Protein 3UYQ (pdb70)

Sequence (259 aa):
AKEWGYASHNGPDHWHELFPNAKGENQSPIELHTKDIRHDPSLQPWSVSYDGGSAKTILNNGHTCRVVFDDTYDRSMLRGGPLPGPYRLRQFHLHWGSSDDHGSEHTVDGVKYAAELHLVHWNPKYNTFKEALKQRDGIAVIGIFLKIGHENGEFQIFLDALDKIKTKGKEAPFTKFDPSSLFPASRDYWTYQGSFTTPPCEECIVWLLLKEPMTVSSDQMAKLRSLLSSAENEPPVPLVSNWRPPQPINNRVVRASFK

InterPro domains:
  IPR001148 Alpha carbonic anhydrase domain [PF00194] (11-259)
  IPR001148 Alpha carbonic anhydrase domain [PS51144] (3-259)
  IPR001148 Alpha carbonic anhydrase domain [SM01057] (5-259)
  IPR018338 Carbonic anhydrase, alpha-class, conserved site [PS00162] (105-121)
  IPR023561 Carbonic anhydrase, alpha-class [PTHR18952] (3-254)
  IPR036398 Alpha carbonic anhydrase domain superfamily [G3DSA:3.10.200.10] (1-260)
  IPR036398 Alpha carbonic anhydrase domain superfamily [SSF51069] (3-259)

Structure (mmCIF, N/CA/C/O backbone):
data_3UYQ
#
_entry.id   3UYQ
#
_cell.length_a   41.77
_cell.length_b   50.78
_cell.length_c   117.90
_cell.angle_alpha   90
_cell.angle_beta   90
_cell.angle_gamma   90
#
_symmetry.space_group_name_H-M   'P 21 21 21'
#
loop_
_entity.id
_entity.type
_entity.pdbx_description
1 polymer 'Carbonic anhydrase 3'
2 non-polymer 'ZINC ION'
3 water water
#
loop_
_atom_site.group_PDB
_atom_site.id
_atom_site.type_symbol
_atom_site.label_atom_id
_atom_site.label_alt_id
_atom_site.label_comp_id
_atom_site.label_asym_id
_atom_site.label_entity_id
_atom_site.label_seq_id
_atom_site.pdbx_PDB_ins_code
_atom_site.Cartn_x
_atom_site.Cartn_y
_atom_site.Cartn_z
_atom_site.occupancy
_atom_site.B_iso_or_equiv
_atom_site.auth_seq_id
_atom_site.auth_comp_id
_atom_site.auth_asym_id
_atom_site.auth_atom_id
_atom_site.pdbx_PDB_model_num
ATOM 1 N N . ALA A 1 2 ? 37.741 14.459 54.230 1.00 34.95 2 ALA A N 1
ATOM 2 C CA . ALA A 1 2 ? 37.557 13.118 53.722 1.00 35.46 2 ALA A CA 1
ATOM 3 C C . ALA A 1 2 ? 38.776 12.277 54.020 1.00 35.42 2 ALA A C 1
ATOM 4 O O . ALA A 1 2 ? 39.368 12.411 55.056 1.00 35.46 2 ALA A O 1
ATOM 6 N N . LYS A 1 3 ? 39.218 11.433 53.116 1.00 35.44 3 LYS A N 1
ATOM 7 C CA . LYS A 1 3 ? 40.629 11.053 53.249 1.00 35.19 3 LYS A CA 1
ATOM 8 C C . LYS A 1 3 ? 41.466 12.307 53.289 1.00 33.69 3 LYS A C 1
ATOM 9 O O . LYS A 1 3 ? 42.249 12.471 52.385 1.00 35.68 3 LYS A O 1
ATOM 15 N N . GLU A 1 4 ? 41.330 13.256 54.211 1.00 31.88 4 GLU A N 1
ATOM 16 C CA . GLU A 1 4 ? 42.310 14.338 54.079 1.00 28.69 4 GLU A CA 1
ATOM 17 C C . GLU A 1 4 ? 43.703 14.144 54.744 1.00 25.65 4 GLU A C 1
ATOM 18 O O . GLU A 1 4 ? 43.795 13.965 55.908 1.00 23.61 4 GLU A O 1
ATOM 24 N N . TRP A 1 5 ? 44.753 14.151 53.918 1.00 22.68 5 TRP A N 1
ATOM 25 C CA . TRP A 1 5 ? 46.112 13.853 54.332 1.00 19.32 5 TRP A CA 1
ATOM 26 C C . TRP A 1 5 ? 47.153 14.413 53.377 1.00 19.58 5 TRP A C 1
ATOM 27 O O . TRP A 1 5 ? 46.836 14.817 52.303 1.00 18.39 5 TRP A O 1
ATOM 38 N N . GLY A 1 6 ? 48.401 14.424 53.808 1.00 18.09 6 GLY A N 1
ATOM 39 C CA . GLY A 1 6 ? 49.464 14.905 52.949 1.00 19.43 6 GLY A CA 1
ATOM 40 C C . GLY A 1 6 ? 50.827 14.615 53.535 1.00 19.44 6 GLY A C 1
ATOM 41 O O . GLY A 1 6 ? 50.971 13.755 54.409 1.00 18.28 6 GLY A O 1
ATOM 42 N N . TYR A 1 7 ? 51.837 15.338 53.062 1.00 19.68 7 TYR A N 1
ATOM 43 C CA . TYR A 1 7 ? 53.201 15.148 53.540 1.00 21.51 7 TYR A CA 1
ATOM 44 C C . TYR A 1 7 ? 53.767 16.426 54.149 1.00 23.16 7 TYR A C 1
ATOM 45 O O . TYR A 1 7 ? 54.950 16.495 54.483 1.00 23.65 7 TYR A O 1
ATOM 54 N N . ALA A 1 8 ? 52.915 17.436 54.293 1.00 27.19 8 ALA A N 1
ATOM 55 C CA . ALA A 1 8 ? 53.273 18.640 55.034 1.00 30.43 8 ALA A CA 1
ATOM 56 C C . ALA A 1 8 ? 53.280 18.382 56.537 1.00 32.87 8 ALA A C 1
ATOM 57 O O . ALA A 1 8 ? 52.748 17.375 57.006 1.00 33.61 8 ALA A O 1
ATOM 59 N N . SER A 1 9 ? 53.886 19.296 57.287 1.00 35.33 9 SER A N 1
ATOM 60 C CA . SER A 1 9 ? 54.098 19.097 58.716 1.00 36.71 9 SER A CA 1
ATOM 61 C C . SER A 1 9 ? 52.773 19.041 59.468 1.00 36.85 9 SER A C 1
ATOM 62 O O . SER A 1 9 ? 52.703 18.525 60.584 1.00 38.08 9 SER A O 1
ATOM 65 N N . HIS A 1 10 ? 51.768 19.609 58.836 1.00 36.18 10 HIS A N 1
ATOM 66 C CA . HIS A 1 10 ? 50.450 19.691 59.423 1.00 35.05 10 HIS A CA 1
ATOM 67 C C . HIS A 1 10 ? 49.585 18.526 59.164 1.00 33.05 10 HIS A C 1
ATOM 68 O O . HIS A 1 10 ? 48.945 18.018 60.037 1.00 31.97 10 HIS A O 1
ATOM 75 N N . ASN A 1 11 ? 49.581 18.088 57.927 1.00 30.77 11 ASN A N 1
ATOM 76 C CA . ASN A 1 11 ? 48.735 16.962 57.555 1.00 28.37 11 ASN A CA 1
ATOM 77 C C . ASN A 1 11 ? 49.540 15.694 57.331 1.00 26.39 11 ASN A C 1
ATOM 78 O O . ASN A 1 11 ? 49.058 14.736 56.777 1.00 24.62 11 ASN A O 1
ATOM 83 N N . GLY A 1 12 ? 50.782 15.721 57.769 1.00 24.42 12 GLY A N 1
ATOM 84 C CA . GLY A 1 12 ? 51.718 14.694 57.372 1.00 22.94 12 GLY A CA 1
ATOM 85 C C . GLY A 1 12 ? 51.759 13.419 58.188 1.00 21.68 12 GLY A C 1
ATOM 86 O O . GLY A 1 12 ? 50.933 13.180 59.013 1.00 20.95 12 GLY A O 1
ATOM 87 N N . PRO A 1 13 ? 52.738 12.586 57.853 1.00 21.02 13 PRO A N 1
ATOM 88 C CA . PRO A 1 13 ? 52.767 11.182 58.264 1.00 20.21 13 PRO A CA 1
ATOM 89 C C . PRO A 1 13 ? 52.618 10.906 59.754 1.00 20.44 13 PRO A C 1
ATOM 90 O O . PRO A 1 13 ? 52.094 9.934 60.122 1.00 19.64 13 PRO A O 1
ATOM 94 N N . ASP A 1 14 ? 53.099 11.827 60.568 1.00 20.66 14 ASP A N 1
ATOM 95 C CA . ASP A 1 14 ? 53.043 11.713 61.990 1.00 20.95 14 ASP A CA 1
ATOM 96 C C . ASP A 1 14 ? 51.632 11.841 62.506 1.00 19.68 14 ASP A C 1
ATOM 97 O O . ASP A 1 14 ? 51.324 11.344 63.576 1.00 21.10 14 ASP A O 1
ATOM 102 N N . HIS A 1 15 ? 50.761 12.415 61.685 1.00 17.24 15 HIS A N 1
ATOM 103 C CA . HIS A 1 15 ? 49.402 12.671 62.065 1.00 15.64 15 HIS A CA 1
ATOM 104 C C . HIS A 1 15 ? 48.354 11.718 61.383 1.00 13.59 15 HIS A C 1
ATOM 105 O O . HIS A 1 15 ? 47.219 11.727 61.700 1.00 12.24 15 HIS A O 1
ATOM 112 N N . TRP A 1 16 ? 48.810 10.905 60.446 1.00 14.00 16 TRP A N 1
ATOM 113 C CA . TRP A 1 16 ? 47.900 10.086 59.678 1.00 13.00 16 TRP A CA 1
ATOM 114 C C . TRP A 1 16 ? 47.084 9.133 60.574 1.00 13.46 16 TRP A C 1
ATOM 115 O O . TRP A 1 16 ? 45.959 8.925 60.308 1.00 14.02 16 TRP A O 1
ATOM 126 N N . HIS A 1 17 ? 47.672 8.618 61.636 1.00 12.98 17 HIS A N 1
ATOM 127 C CA . HIS A 1 17 ? 46.991 7.681 62.525 1.00 14.17 17 HIS A CA 1
ATOM 128 C C . HIS A 1 17 ? 45.729 8.247 63.2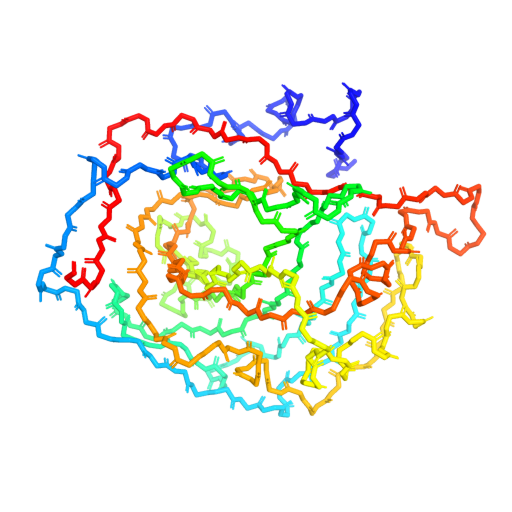14 1.00 13.01 17 HIS A C 1
ATOM 129 O O . HIS A 1 17 ? 44.900 7.502 63.672 1.00 14.70 17 HIS A O 1
ATOM 136 N N . GLU A 1 18 ? 45.644 9.550 63.275 1.00 14.99 18 GLU A N 1
ATOM 137 C CA . GLU A 1 18 ? 44.512 10.205 63.905 1.00 14.61 18 GLU A CA 1
ATOM 138 C C . GLU A 1 18 ? 43.234 9.789 63.166 1.00 16.59 18 GLU A C 1
ATOM 139 O O . GLU A 1 18 ? 42.290 9.344 63.764 1.00 16.92 18 GLU A O 1
ATOM 145 N N . LEU A 1 19 ? 43.238 9.967 61.848 1.00 16.26 19 LEU A N 1
ATOM 146 C CA . LEU A 1 19 ? 42.063 9.619 61.073 1.00 15.49 19 LEU A CA 1
ATOM 147 C C . LEU A 1 19 ? 42.128 8.239 60.446 1.00 15.38 19 LEU A C 1
ATOM 148 O O . LEU A 1 19 ? 41.149 7.708 60.034 1.00 14.32 19 LEU A O 1
ATOM 153 N N . PHE A 1 20 ? 43.335 7.723 60.342 1.00 14.11 20 PHE A N 1
ATOM 154 C CA . PHE A 1 20 ? 43.563 6.453 59.701 1.00 15.57 20 PHE A CA 1
ATOM 155 C C . PHE A 1 20 ? 44.347 5.543 60.644 1.00 15.22 20 PHE A C 1
ATOM 156 O O . PHE A 1 20 ? 45.502 5.433 60.553 1.00 15.50 20 PHE A O 1
ATOM 164 N N . PRO A 1 21 ? 43.648 4.920 61.565 1.00 15.85 21 PRO A N 1
ATOM 165 C CA . PRO A 1 21 ? 44.294 4.259 62.704 1.00 15.95 21 PRO A CA 1
ATOM 166 C C . PRO A 1 21 ? 45.256 3.129 62.317 1.00 15.46 21 PRO A C 1
ATOM 167 O O . PRO A 1 21 ? 46.080 2.786 63.111 1.00 15.42 21 PRO A O 1
ATOM 171 N N . ASN A 1 22 ? 45.096 2.572 61.132 1.00 15.18 22 ASN A N 1
ATOM 172 C CA . ASN A 1 22 ? 46.024 1.549 60.651 1.00 16.03 22 ASN A CA 1
ATOM 173 C C . ASN A 1 22 ? 47.461 2.050 60.582 1.00 15.45 22 ASN A C 1
ATOM 174 O O . ASN A 1 22 ? 48.408 1.268 60.713 1.00 15.45 22 ASN A O 1
ATOM 179 N N . ALA A 1 23 ? 47.620 3.353 60.378 1.00 13.51 23 ALA A N 1
ATOM 180 C CA . ALA A 1 23 ? 48.940 3.944 60.188 1.00 13.38 23 ALA A CA 1
ATOM 181 C C . ALA A 1 23 ? 49.875 3.591 61.340 1.00 13.61 23 ALA A C 1
ATOM 182 O O . ALA A 1 23 ? 51.095 3.576 61.179 1.00 13.32 23 ALA A O 1
ATOM 184 N N . LYS A 1 24 ? 49.294 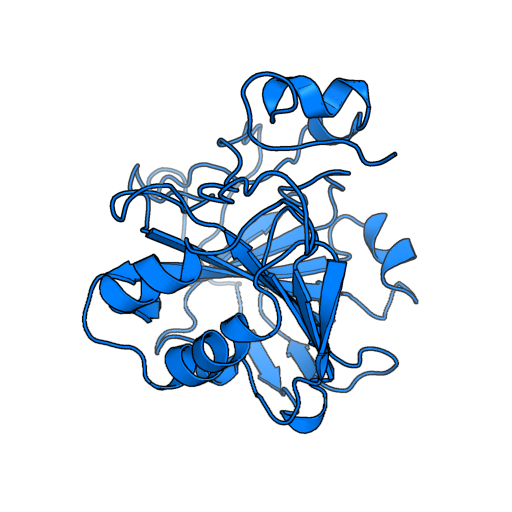3.307 62.501 1.00 15.13 24 LYS A N 1
ATOM 185 C CA . LYS A 1 24 ? 50.075 3.060 63.707 1.00 14.77 24 LYS A CA 1
ATOM 186 C C . LYS A 1 24 ? 50.243 1.565 63.959 1.00 13.91 24 LYS A C 1
ATOM 187 O O . LYS A 1 24 ? 50.623 1.149 65.054 1.00 13.94 24 LYS A O 1
ATOM 193 N N . GLY A 1 25 ? 49.958 0.762 62.939 1.00 13.67 25 GLY A N 1
ATOM 194 C CA . GLY A 1 25 ? 49.987 -0.682 63.074 1.00 12.91 25 GLY A CA 1
ATOM 195 C C . GLY A 1 25 ? 51.391 -1.218 63.274 1.00 11.96 25 GLY A C 1
ATOM 196 O O . GLY A 1 25 ? 52.367 -0.470 63.212 1.00 12.39 25 GLY A O 1
ATOM 197 N N . GLU A 1 26 ? 51.493 -2.521 63.516 1.00 12.13 26 GLU A N 1
ATOM 198 C CA . GLU A 1 26 ? 52.788 -3.163 63.735 1.00 10.73 26 GLU A CA 1
ATOM 199 C C . GLU A 1 26 ? 53.474 -3.707 62.482 1.00 10.40 26 GLU A C 1
ATOM 200 O O . GLU A 1 26 ? 54.616 -4.170 62.546 1.00 11.28 26 GLU A O 1
ATOM 206 N N . ASN A 1 27 ? 52.791 -3.647 61.344 1.00 10.26 27 ASN A N 1
ATOM 207 C CA . ASN A 1 27 ? 53.361 -4.160 60.100 1.00 9.16 27 ASN A CA 1
ATOM 208 C C . ASN A 1 27 ? 53.297 -3.103 59.000 1.00 9.86 27 ASN A C 1
ATOM 209 O O . ASN A 1 27 ? 52.810 -3.349 57.894 1.00 10.51 27 ASN A O 1
ATOM 214 N N . GLN A 1 28 ? 53.821 -1.924 59.309 1.00 8.16 28 GLN A N 1
ATOM 215 C CA . GLN A 1 28 ? 53.801 -0.813 58.370 1.00 9.27 28 GLN A CA 1
ATOM 216 C C . GLN A 1 28 ? 55.010 -0.743 57.444 1.00 7.86 28 GLN A C 1
ATOM 217 O O . GLN A 1 28 ? 56.059 -1.322 57.718 1.00 8.92 28 GLN A O 1
ATOM 223 N N . SER A 1 29 ? 54.838 -0.023 56.341 1.00 7.46 29 SER A N 1
ATOM 224 C CA . SER A 1 29 ? 55.885 0.180 55.345 1.00 9.06 29 SER A CA 1
ATOM 225 C C . SER A 1 29 ? 55.973 1.684 55.082 1.00 9.00 29 SER A C 1
ATOM 226 O O . SER A 1 29 ? 55.011 2.415 55.309 1.00 8.98 29 SER A O 1
ATOM 229 N N . PRO A 1 30 ? 57.127 2.165 54.592 1.00 9.31 30 PRO A N 1
ATOM 230 C CA . PRO A 1 30 ? 58.319 1.374 54.284 1.00 9.98 30 PRO A CA 1
ATOM 231 C C . PRO A 1 30 ? 59.134 1.073 55.528 1.00 10.44 30 PRO A C 1
ATOM 232 O O . PRO A 1 30 ? 58.769 1.457 56.638 1.00 11.10 30 PRO A O 1
ATOM 236 N N . ILE A 1 31 ? 60.197 0.333 55.316 1.00 11.71 31 ILE A N 1
ATOM 237 C CA . ILE A 1 31 ? 61.165 0.003 56.342 1.00 11.75 31 ILE A CA 1
ATOM 238 C C . ILE A 1 31 ? 62.578 0.301 55.843 1.00 12.24 31 ILE A C 1
ATOM 239 O O . ILE A 1 31 ? 62.778 0.393 54.673 1.00 10.80 31 ILE A O 1
ATOM 244 N N . GLU A 1 32 ? 63.518 0.438 56.768 1.00 12.61 32 GLU A N 1
ATOM 245 C CA . GLU A 1 32 ? 64.921 0.383 56.410 1.00 14.33 32 GLU A CA 1
ATOM 246 C C . GLU A 1 32 ? 65.385 -1.035 56.275 1.00 14.85 32 GLU A C 1
ATOM 247 O O . GLU A 1 32 ? 65.249 -1.826 57.155 1.00 15.99 32 GLU A O 1
ATOM 253 N N . LEU A 1 33 ? 65.957 -1.337 55.136 1.00 13.95 33 LEU A N 1
ATOM 254 C CA . LEU A 1 33 ? 66.629 -2.581 54.972 1.00 13.37 33 LEU A CA 1
ATOM 255 C C . LEU A 1 33 ? 68.096 -2.516 55.444 1.00 14.69 33 LEU A C 1
ATOM 256 O O . LEU A 1 33 ? 68.794 -1.635 55.116 1.00 14.82 33 LEU A O 1
ATOM 261 N N . HIS A 1 34 ? 68.501 -3.541 56.171 1.00 13.96 34 HIS A N 1
ATOM 262 C CA . HIS A 1 34 ? 69.875 -3.687 56.519 1.00 15.31 34 HIS A CA 1
ATOM 263 C C . HIS A 1 34 ? 70.385 -5.072 56.199 1.00 14.80 34 HIS A C 1
ATOM 264 O O . HIS A 1 34 ? 69.928 -6.022 56.762 1.00 14.20 34 HIS A O 1
ATOM 271 N N . THR A 1 35 ? 71.414 -5.145 55.347 1.00 15.42 35 THR A N 1
ATOM 272 C CA . THR A 1 35 ? 71.918 -6.414 54.855 1.00 15.84 35 THR A CA 1
ATOM 273 C C . THR A 1 35 ? 72.473 -7.324 55.972 1.00 16.03 35 THR A C 1
ATOM 274 O O . THR A 1 35 ? 72.439 -8.500 55.851 1.00 16.38 35 THR A O 1
ATOM 278 N N . LYS A 1 36 ? 72.981 -6.729 57.031 1.00 16.33 36 LYS A N 1
ATOM 279 C CA . LYS A 1 36 ? 73.400 -7.495 58.212 1.00 16.22 36 LYS A CA 1
ATOM 280 C C . LYS A 1 36 ? 72.274 -8.326 58.793 1.00 16.27 36 LYS A C 1
ATOM 281 O O . LYS A 1 36 ? 72.507 -9.241 59.516 1.00 16.02 36 LYS A O 1
ATOM 287 N N . ASP A 1 37 ? 71.052 -7.926 58.458 1.00 16.10 37 ASP A N 1
ATOM 288 C CA . ASP A 1 37 ? 69.862 -8.493 59.048 1.00 15.47 37 ASP A CA 1
ATOM 289 C C . ASP A 1 37 ? 69.073 -9.294 58.012 1.00 14.31 37 ASP A C 1
ATOM 290 O O . ASP A 1 37 ? 67.982 -9.707 58.264 1.00 14.25 37 ASP A O 1
ATOM 295 N N . ILE A 1 38 ? 69.688 -9.525 56.860 1.00 12.38 38 ILE A N 1
ATOM 296 C CA . ILE A 1 38 ? 69.043 -10.210 55.742 1.00 11.92 38 ILE A CA 1
ATOM 297 C C . ILE A 1 38 ? 69.886 -11.374 55.267 1.00 12.33 38 ILE A C 1
ATOM 298 O O . ILE A 1 38 ? 71.052 -11.264 55.172 1.00 14.48 38 ILE A O 1
ATOM 303 N N . ARG A 1 39 ? 69.254 -12.498 55.006 1.00 12.30 39 ARG A N 1
ATOM 304 C CA . ARG A 1 39 ? 69.912 -13.611 54.354 1.00 13.17 39 ARG A CA 1
ATOM 305 C C . ARG A 1 39 ? 69.196 -14.028 53.077 1.00 14.27 39 ARG A C 1
ATOM 306 O O . ARG A 1 39 ? 68.027 -13.832 52.925 1.00 14.40 39 ARG A O 1
ATOM 314 N N . HIS A 1 40 ? 69.987 -14.633 52.223 1.00 14.98 40 HIS A N 1
ATOM 315 C CA . HIS A 1 40 ? 69.510 -15.411 51.139 1.00 15.81 40 HIS A CA 1
ATOM 316 C C . HIS A 1 40 ? 68.659 -16.596 51.515 1.00 16.47 40 HIS A C 1
ATOM 317 O O . HIS A 1 40 ? 69.083 -17.451 52.254 1.00 17.90 40 HIS A O 1
ATOM 324 N N . ASP A 1 41 ? 67.453 -16.629 51.014 1.00 15.33 41 ASP A N 1
ATOM 325 C CA . ASP A 1 41 ? 66.586 -17.755 51.255 1.00 15.46 41 ASP A CA 1
ATOM 326 C C . ASP A 1 41 ? 66.500 -18.597 49.990 1.00 16.44 41 ASP A C 1
ATOM 327 O O . ASP A 1 41 ? 65.841 -18.207 49.090 1.00 16.31 41 ASP A O 1
ATOM 332 N N . PRO A 1 42 ? 67.266 -19.679 49.930 1.00 16.05 42 PRO A N 1
ATOM 333 C CA . PRO A 1 42 ? 67.299 -20.530 48.737 1.00 16.71 42 PRO A CA 1
ATOM 334 C C . PRO A 1 42 ? 65.942 -21.039 48.251 1.00 17.47 42 PRO A C 1
ATOM 335 O O . PRO A 1 42 ? 65.822 -21.486 47.113 1.00 17.87 42 PRO A O 1
ATOM 339 N N . SER A 1 43 ? 64.920 -20.962 49.099 1.00 17.24 43 SER A N 1
ATOM 340 C CA . SER A 1 43 ? 63.595 -21.429 48.707 1.00 16.77 43 SER A CA 1
ATOM 341 C C . SER A 1 43 ? 62.831 -20.404 47.871 1.00 16.62 43 SER A C 1
ATOM 342 O O . SER A 1 43 ? 61.889 -20.764 47.169 1.00 16.88 43 SER A O 1
ATOM 345 N N . LEU A 1 44 ? 63.227 -19.135 47.940 1.00 16.29 44 LEU A N 1
ATOM 346 C CA . LEU A 1 44 ? 62.537 -18.103 47.165 1.00 15.94 44 LEU A CA 1
ATOM 347 C C . LEU A 1 44 ? 62.703 -18.327 45.670 1.00 16.87 44 LEU A C 1
ATOM 348 O O . LEU A 1 44 ? 63.821 -18.421 45.157 1.00 18.84 44 LEU A O 1
ATOM 353 N N . GLN A 1 45 ? 61.583 -18.379 44.976 1.00 16.41 45 GLN A N 1
ATOM 354 C CA . GLN A 1 45 ? 61.537 -18.609 43.531 1.00 17.11 45 GLN A CA 1
ATOM 355 C C . GLN A 1 45 ? 61.594 -17.306 42.727 1.00 15.67 45 GLN A C 1
ATOM 356 O O . GLN A 1 45 ? 61.258 -16.264 43.222 1.00 14.85 45 GLN A O 1
ATOM 362 N N . PRO A 1 46 ? 61.973 -17.402 41.486 1.00 15.20 46 PRO A N 1
ATOM 363 C CA . PRO A 1 46 ? 61.792 -16.269 40.598 1.00 14.26 46 PRO A CA 1
ATOM 364 C C . PRO A 1 46 ? 60.312 -15.883 40.363 1.00 13.08 46 PRO A C 1
ATOM 365 O O . PRO A 1 46 ? 59.436 -16.667 40.482 1.00 13.77 46 PRO A O 1
ATOM 369 N N . TRP A 1 47 ? 60.153 -14.655 39.924 1.00 12.41 47 TRP A N 1
ATOM 370 C CA . TRP A 1 47 ? 58.883 -14.101 39.576 1.00 11.83 47 TRP A CA 1
ATOM 371 C C . TRP A 1 47 ? 58.874 -13.760 38.110 1.00 12.50 47 TRP A C 1
ATOM 372 O O . TRP A 1 47 ? 59.894 -13.635 37.518 1.00 12.33 47 TRP A O 1
ATOM 383 N N . SER A 1 48 ? 57.656 -13.682 37.571 1.00 12.85 48 SER A N 1
ATOM 384 C CA . SER A 1 48 ? 57.442 -13.331 36.193 1.00 13.88 48 SER A CA 1
ATOM 385 C C . SER A 1 48 ? 56.133 -12.584 36.032 1.00 12.38 48 SER A C 1
ATOM 386 O O . SER A 1 48 ? 55.283 -12.688 36.835 1.00 11.47 48 SER A O 1
ATOM 389 N N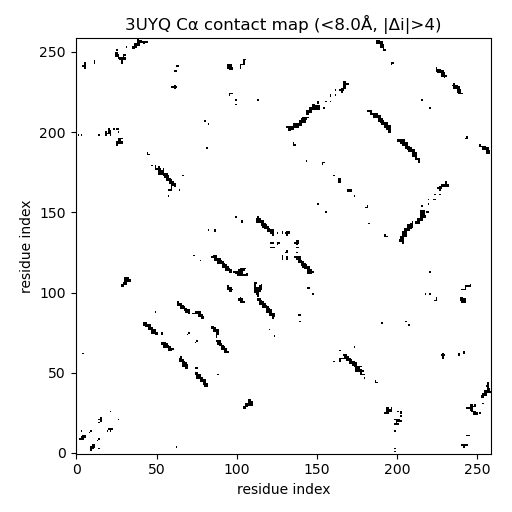 . VAL A 1 49 ? 56.083 -11.803 34.976 1.00 12.07 49 VAL A N 1
ATOM 390 C CA . VAL A 1 49 ? 54.893 -11.094 34.612 1.00 11.58 49 VAL A CA 1
ATOM 391 C C . VAL A 1 49 ? 54.499 -11.312 33.171 1.00 13.57 49 VAL A C 1
ATOM 392 O O . VAL A 1 49 ? 55.297 -11.495 32.319 1.00 14.63 49 VAL A O 1
ATOM 396 N N . SER A 1 50 ? 53.196 -11.317 33.002 1.00 13.96 50 SER A N 1
ATOM 397 C CA . SER A 1 50 ? 52.578 -11.338 31.715 1.00 14.32 50 SER A CA 1
ATOM 398 C C . SER A 1 50 ? 51.550 -10.237 31.589 1.00 13.53 50 SER A C 1
ATOM 399 O O . SER A 1 50 ? 50.403 -10.440 31.785 1.00 12.59 50 SER A O 1
ATOM 402 N N . TYR A 1 51 ? 52.079 -9.062 31.297 1.00 13.35 51 TYR A N 1
ATOM 403 C CA . TYR A 1 51 ? 51.281 -7.855 31.185 1.00 13.87 51 TYR A CA 1
ATOM 404 C C . TYR A 1 51 ? 50.831 -7.639 29.748 1.00 14.56 51 TYR A C 1
ATOM 405 O O . TYR A 1 51 ? 51.569 -7.930 28.806 1.00 15.97 51 TYR A O 1
ATOM 414 N N . ASP A 1 52 ? 49.619 -7.115 29.600 1.00 13.66 52 ASP A N 1
ATOM 415 C CA . ASP A 1 52 ? 49.046 -6.794 28.298 1.00 14.50 52 ASP A CA 1
ATOM 416 C C . ASP A 1 52 ? 49.076 -5.271 28.217 1.00 13.84 52 ASP A C 1
ATOM 417 O O . ASP A 1 52 ? 48.368 -4.596 28.963 1.00 13.22 52 ASP A O 1
ATOM 422 N N . GLY A 1 53 ? 49.905 -4.734 27.328 1.00 14.61 53 GLY A N 1
ATOM 423 C CA . GLY A 1 53 ? 49.991 -3.291 27.186 1.00 14.65 53 GLY A CA 1
ATOM 424 C C . GLY A 1 53 ? 48.634 -2.667 26.919 1.00 15.18 53 GLY A C 1
ATOM 425 O O . GLY A 1 53 ? 48.386 -1.513 27.278 1.00 14.25 53 GLY A O 1
ATOM 426 N N . GLY A 1 54 ? 47.750 -3.439 26.291 1.00 15.58 54 GLY A N 1
ATOM 427 C CA . GLY A 1 54 ? 46.418 -2.955 25.975 1.00 15.98 54 GLY A CA 1
ATOM 428 C C . GLY A 1 54 ? 45.494 -2.853 27.175 1.00 14.97 54 GLY A C 1
ATOM 429 O O . GLY A 1 54 ? 44.358 -2.389 27.052 1.00 14.75 54 GLY A O 1
ATOM 430 N N . SER A 1 55 ? 45.970 -3.282 28.339 1.00 13.35 55 SER A N 1
ATOM 431 C CA . SER A 1 55 ? 45.151 -3.214 29.542 1.00 11.82 55 SER A CA 1
ATOM 432 C C . SER A 1 55 ? 45.286 -1.852 30.207 1.00 10.66 55 SER A C 1
ATOM 433 O O . SER A 1 55 ? 44.539 -1.533 31.125 1.00 11.34 55 SER A O 1
ATOM 436 N N . ALA A 1 56 ? 46.238 -1.068 29.746 1.00 10.10 56 ALA A N 1
ATOM 437 C CA . ALA A 1 56 ? 46.364 0.269 30.253 1.00 10.44 56 ALA A CA 1
ATOM 438 C C . ALA A 1 56 ? 45.139 1.094 29.941 1.00 10.96 56 ALA A C 1
ATOM 439 O O . ALA A 1 56 ? 44.687 1.039 28.871 1.00 12.90 56 ALA A O 1
ATOM 441 N N . LYS A 1 57 ? 44.662 1.857 30.902 1.00 10.72 57 LYS A N 1
ATOM 442 C CA . LYS A 1 57 ? 43.483 2.696 30.697 1.00 12.45 57 LYS A CA 1
ATOM 443 C C . LYS A 1 57 ? 43.635 4.207 30.833 1.00 12.79 57 LYS A C 1
ATOM 444 O O . LYS A 1 57 ? 43.344 4.950 29.938 1.00 12.55 57 LYS A O 1
ATOM 450 N N . THR A 1 58 ? 44.076 4.630 32.006 1.00 12.50 58 THR A N 1
ATOM 451 C CA . THR A 1 58 ? 44.157 6.032 32.295 1.00 11.83 58 THR A CA 1
ATOM 452 C C . THR A 1 58 ? 45.390 6.409 33.138 1.00 12.31 58 THR A C 1
ATOM 453 O O . THR A 1 58 ? 46.022 5.582 33.742 1.00 11.32 58 THR A O 1
ATOM 457 N N . ILE A 1 59 ? 45.659 7.690 33.140 1.00 11.66 59 ILE A N 1
ATOM 458 C CA . ILE A 1 59 ? 46.728 8.251 33.949 1.00 11.97 59 ILE A CA 1
ATOM 459 C C . ILE A 1 59 ? 46.047 9.385 34.705 1.00 12.84 59 ILE A C 1
ATOM 460 O O . ILE A 1 59 ? 45.244 10.122 34.128 1.00 12.41 59 ILE A O 1
ATOM 465 N N . LEU A 1 60 ? 46.338 9.518 35.995 1.00 12.11 60 LEU A N 1
ATOM 466 C CA . LEU A 1 60 ? 45.698 10.560 36.784 1.00 13.11 60 LEU A CA 1
ATOM 467 C C . LEU A 1 60 ? 46.580 11.170 37.865 1.00 13.32 60 LEU A C 1
ATOM 468 O O . LEU A 1 60 ? 47.581 10.586 38.279 1.00 12.85 60 LEU A O 1
ATOM 473 N N . ASN A 1 61 ? 46.183 12.362 38.302 1.00 12.69 61 ASN A N 1
ATOM 474 C CA . ASN A 1 61 ? 46.868 13.106 39.354 1.00 13.08 61 ASN A CA 1
ATOM 475 C C . ASN A 1 61 ? 45.802 13.260 40.429 1.00 12.76 61 ASN A C 1
ATOM 476 O O . ASN A 1 61 ? 44.813 13.965 40.224 1.00 13.18 61 ASN A O 1
ATOM 481 N N . ASN A 1 62 ? 45.963 12.551 41.554 1.00 12.70 62 ASN A N 1
ATOM 482 C CA . ASN A 1 62 ? 45.012 12.642 42.645 1.00 13.35 62 ASN A CA 1
ATOM 483 C C . ASN A 1 62 ? 45.440 13.555 43.801 1.00 14.05 62 ASN A C 1
ATOM 484 O O . ASN A 1 62 ? 44.906 13.499 44.834 1.00 14.13 62 ASN A O 1
ATOM 489 N N . GLY A 1 63 ? 46.436 14.358 43.565 1.00 15.10 63 GLY A N 1
ATOM 490 C CA . GLY A 1 63 ? 46.875 15.304 44.550 1.00 16.24 63 GLY A CA 1
ATOM 491 C C . GLY A 1 63 ? 47.962 14.753 45.444 1.00 17.05 63 GLY A C 1
ATOM 492 O O . GLY A 1 63 ? 48.572 15.479 46.184 1.00 15.17 63 GLY A O 1
ATOM 493 N N . HIS A 1 64 ? 48.211 13.450 45.424 1.00 18.18 64 HIS A N 1
ATOM 494 C CA . HIS A 1 64 ? 49.386 12.951 46.143 1.00 19.57 64 HIS A CA 1
ATOM 495 C C . HIS A 1 64 ? 50.141 11.861 45.410 1.00 19.01 64 HIS A C 1
ATOM 496 O O . HIS A 1 64 ? 50.928 11.121 46.001 1.00 21.45 64 HIS A O 1
ATOM 503 N N . THR A 1 65 ? 49.900 11.778 44.111 1.00 15.79 65 THR A N 1
ATOM 504 C CA . THR A 1 65 ? 50.816 11.118 43.199 1.00 13.48 65 THR A CA 1
ATOM 505 C C . THR A 1 65 ? 50.323 11.119 41.757 1.00 12.63 65 THR A C 1
ATOM 506 O O . THR A 1 65 ? 49.283 11.632 41.481 1.00 11.81 65 THR A O 1
ATOM 510 N N . CYS A 1 66 ? 51.117 10.509 40.895 1.00 10.79 66 CYS A N 1
ATOM 511 C CA . CYS A 1 66 ? 50.674 10.318 39.518 1.00 11.54 66 CYS A CA 1
ATOM 512 C C . CYS A 1 66 ? 50.505 8.805 39.393 1.00 11.36 66 CYS A C 1
ATOM 513 O O . CYS A 1 66 ? 51.421 8.033 39.703 1.00 12.06 66 CYS A O 1
ATOM 516 N N . ARG A 1 67 ? 49.360 8.361 38.923 1.00 10.42 67 ARG A N 1
ATOM 517 C CA . ARG A 1 67 ? 49.040 6.957 38.870 1.00 11.04 67 ARG A CA 1
ATOM 518 C C . ARG A 1 67 ? 48.546 6.533 37.492 1.00 11.51 67 ARG A C 1
ATOM 519 O O . ARG A 1 67 ? 47.776 7.231 36.910 1.00 11.46 67 ARG A O 1
ATOM 527 N N . VAL A 1 68 ? 49.020 5.380 37.049 1.00 8.96 68 VAL A N 1
ATOM 528 C CA . VAL A 1 68 ? 48.461 4.705 35.895 1.00 9.83 68 VAL A CA 1
ATOM 529 C C . VAL A 1 68 ? 47.588 3.512 36.309 1.00 9.80 68 VAL A C 1
ATOM 530 O O . VAL A 1 68 ? 48.000 2.718 37.111 1.00 9.41 68 VAL A O 1
ATOM 534 N N . VAL A 1 69 ? 46.407 3.447 35.708 1.00 10.00 69 VAL A N 1
ATOM 535 C CA . VAL A 1 69 ? 45.389 2.454 36.042 1.00 9.24 69 VAL A CA 1
ATOM 536 C C . VAL A 1 69 ? 45.134 1.408 34.912 1.00 10.40 69 VAL A C 1
ATOM 537 O O . VAL A 1 69 ? 45.030 1.764 33.789 1.00 10.00 69 VAL A O 1
ATOM 541 N N . PHE A 1 70 ? 45.098 0.150 35.288 1.00 7.96 70 PHE A N 1
ATOM 542 C CA . PHE A 1 70 ? 44.931 -0.931 34.347 1.00 8.90 70 PHE A CA 1
ATOM 543 C C . PHE A 1 70 ? 43.595 -1.657 34.560 1.00 9.47 70 PHE A C 1
ATOM 544 O O . PHE A 1 70 ? 43.048 -1.645 35.597 1.00 9.32 70 PHE A O 1
ATOM 552 N N . ASP A 1 71 ? 43.167 -2.323 33.500 1.00 10.92 71 ASP A N 1
ATOM 553 C CA . ASP A 1 71 ? 41.947 -3.114 33.569 1.00 11.18 71 ASP A CA 1
ATOM 554 C C . ASP A 1 71 ? 42.224 -4.398 34.351 1.00 11.66 71 ASP A C 1
ATOM 555 O O . ASP A 1 71 ? 42.957 -5.280 33.879 1.00 9.72 71 ASP A O 1
ATOM 560 N N . ASP A 1 72 ? 41.656 -4.482 35.540 1.00 9.92 72 ASP A N 1
ATOM 561 C CA . ASP A 1 72 ? 41.779 -5.637 36.425 1.00 10.17 72 ASP A CA 1
ATOM 562 C C . ASP A 1 72 ? 40.402 -6.295 36.715 1.00 12.11 72 ASP A C 1
ATOM 563 O O . ASP A 1 72 ? 40.230 -6.912 37.705 1.00 12.29 72 ASP A O 1
ATOM 568 N N . THR A 1 73 ? 39.479 -6.165 35.791 1.00 11.56 73 THR A N 1
ATOM 569 C CA . THR A 1 73 ? 38.172 -6.805 35.911 1.00 13.61 73 THR A CA 1
ATOM 570 C C . THR A 1 73 ? 38.149 -8.298 35.739 1.00 13.73 73 THR A C 1
ATOM 571 O O . THR A 1 73 ? 37.171 -8.959 36.058 1.00 14.62 73 THR A O 1
ATOM 575 N N . TYR A 1 74 ? 39.253 -8.802 35.218 1.00 13.85 74 TYR A N 1
ATOM 576 C CA . TYR A 1 74 ? 39.544 -10.202 35.085 1.00 15.12 74 TYR A CA 1
ATOM 577 C C . TYR A 1 74 ? 41.079 -10.483 35.006 1.00 15.38 74 TYR A C 1
ATOM 578 O O . TYR A 1 74 ? 41.848 -9.578 35.095 1.00 15.18 74 TYR A O 1
ATOM 587 N N . ASP A 1 75 ? 41.467 -11.719 34.918 1.00 15.90 75 ASP A N 1
ATOM 588 C CA . ASP A 1 75 ? 42.876 -11.973 34.927 1.00 17.21 75 ASP A CA 1
ATOM 589 C C . ASP A 1 75 ? 43.450 -11.548 33.543 1.00 17.88 75 ASP A C 1
ATOM 590 O O . ASP A 1 75 ? 43.457 -12.341 32.639 1.00 21.21 75 ASP A O 1
ATOM 595 N N . ARG A 1 76 ? 43.950 -10.334 33.429 1.00 15.61 76 ARG A N 1
ATOM 596 C CA . ARG A 1 76 ? 44.578 -9.876 32.199 1.00 16.34 76 ARG A CA 1
ATOM 597 C C . ARG A 1 76 ? 46.097 -9.792 32.300 1.00 15.37 76 ARG A C 1
ATOM 598 O O . ARG A 1 76 ? 46.815 -10.459 31.637 1.00 17.86 76 ARG A O 1
ATOM 606 N N . SER A 1 77 ? 46.540 -8.873 33.116 1.00 13.28 77 SER A N 1
ATOM 607 C CA . SER A 1 77 ? 47.951 -8.639 33.278 1.00 11.50 77 SER A CA 1
ATOM 608 C C . SER A 1 77 ? 48.369 -9.201 34.636 1.00 9.85 77 SER A C 1
ATOM 609 O O . SER A 1 77 ? 47.981 -8.664 35.630 1.00 10.17 77 SER A O 1
ATOM 612 N N . MET A 1 78 ? 49.156 -10.246 34.598 1.00 9.77 78 MET A N 1
ATOM 613 C CA . MET A 1 78 ? 49.406 -11.039 35.795 1.00 10.56 78 MET A CA 1
ATOM 614 C C . MET A 1 78 ? 50.873 -11.026 36.259 1.00 11.88 78 MET A C 1
ATOM 615 O O . MET A 1 78 ? 51.757 -10.866 35.477 1.00 12.02 78 MET A O 1
ATOM 620 N N . LEU A 1 79 ? 51.029 -11.220 37.573 1.00 10.88 79 LEU A N 1
ATOM 621 C CA . LEU A 1 79 ? 52.325 -11.335 38.231 1.00 9.73 79 LEU A CA 1
ATOM 622 C C . LEU A 1 79 ? 52.255 -12.700 38.909 1.00 10.84 79 LEU A C 1
ATOM 623 O O . LEU A 1 79 ? 51.283 -13.003 39.598 1.00 10.88 79 LEU A O 1
ATOM 628 N N . ARG A 1 80 ? 53.252 -13.535 38.718 1.00 11.84 80 ARG A N 1
ATOM 629 C CA . ARG A 1 80 ? 53.274 -14.802 39.386 1.00 13.06 80 ARG A CA 1
ATOM 630 C C . ARG A 1 80 ? 54.649 -15.209 39.893 1.00 12.35 80 ARG A C 1
ATOM 631 O O . ARG A 1 80 ? 55.628 -14.643 39.528 1.00 12.51 80 ARG A O 1
ATOM 639 N N . GLY A 1 81 ? 54.637 -16.233 40.711 1.00 12.22 81 GLY A N 1
ATOM 640 C CA . GLY A 1 81 ? 55.824 -16.712 41.339 1.00 12.24 81 GLY A CA 1
ATOM 641 C C . GLY A 1 81 ? 56.264 -15.865 42.520 1.00 13.67 81 GLY A C 1
ATOM 642 O O . GLY A 1 81 ? 55.496 -15.330 43.249 1.00 12.33 81 GLY A O 1
ATOM 643 N N . GLY A 1 82 ? 57.572 -15.784 42.666 1.00 13.02 82 GLY A N 1
ATOM 644 C CA . GLY A 1 82 ? 58.079 -15.168 43.836 1.00 13.36 82 GLY A CA 1
ATOM 645 C C . GLY A 1 82 ? 57.573 -15.888 45.085 1.00 14.32 82 GLY A C 1
ATOM 646 O O . GLY A 1 82 ? 57.403 -17.035 45.048 1.00 13.94 82 GLY A O 1
ATOM 647 N N . PRO A 1 83 ? 57.349 -15.159 46.173 1.00 12.74 83 PRO A N 1
ATOM 648 C CA . PRO A 1 83 ? 56.812 -15.800 47.374 1.00 13.49 83 PRO A CA 1
ATOM 649 C C . PRO A 1 83 ? 55.283 -15.851 47.342 1.00 13.38 83 PRO A C 1
ATOM 650 O O . PRO A 1 83 ? 54.645 -16.212 48.325 1.00 13.60 83 PRO A O 1
ATOM 654 N N . LEU A 1 84 ? 54.701 -15.498 46.200 1.00 13.37 84 LEU A N 1
ATOM 655 C CA . LEU A 1 84 ? 53.247 -15.475 46.067 1.00 12.96 84 LEU A CA 1
ATOM 656 C C . LEU A 1 84 ? 52.605 -16.857 45.948 1.00 13.68 84 LEU A C 1
ATOM 657 O O . LEU A 1 84 ? 53.145 -17.753 45.295 1.00 14.63 84 LEU A O 1
ATOM 662 N N . PRO A 1 85 ? 51.424 -17.008 46.552 1.00 13.43 85 PRO A N 1
ATOM 663 C CA . PRO A 1 85 ? 50.666 -18.260 46.524 1.00 14.33 85 PRO A CA 1
ATOM 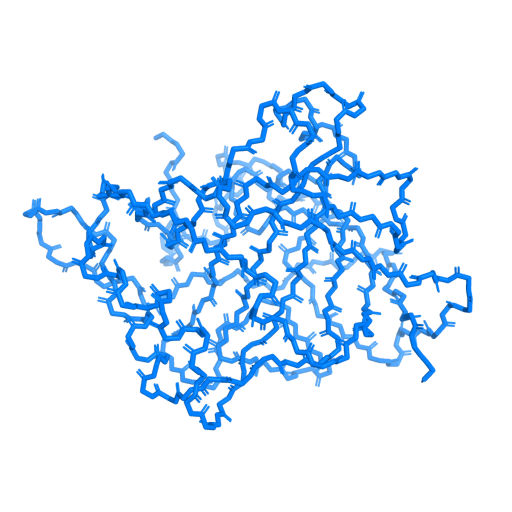664 C C . PRO A 1 85 ? 49.991 -18.565 45.218 1.00 14.65 85 PRO A C 1
ATOM 665 O O . PRO A 1 85 ? 49.519 -19.637 45.013 1.00 14.65 85 PRO A O 1
ATOM 669 N N . GLY A 1 86 ? 49.989 -17.583 44.341 1.00 12.84 86 GLY A N 1
ATOM 670 C CA . GLY A 1 86 ? 49.346 -17.714 43.074 1.00 13.86 86 GLY A CA 1
ATOM 671 C C . GLY A 1 86 ? 49.465 -16.435 42.281 1.00 12.10 86 GLY A C 1
ATOM 672 O O . GLY A 1 86 ? 50.134 -15.561 42.661 1.00 11.80 86 GLY A O 1
ATOM 673 N N . PRO A 1 87 ? 48.797 -16.383 41.150 1.00 12.23 87 PRO A N 1
ATOM 674 C CA . PRO A 1 87 ? 48.890 -15.203 40.293 1.00 11.72 87 PRO A CA 1
ATOM 675 C C . PRO A 1 87 ? 48.060 -14.022 40.827 1.00 10.51 87 PRO A C 1
ATOM 676 O O . PRO A 1 87 ? 47.013 -14.174 41.367 1.00 10.53 87 PRO A O 1
ATOM 680 N N . TYR A 1 88 ? 48.599 -12.831 40.609 1.00 9.92 88 TYR A N 1
ATOM 681 C CA . TYR A 1 88 ? 47.988 -11.649 41.078 1.00 10.54 88 TYR A CA 1
ATOM 682 C C . TYR A 1 88 ? 47.760 -10.692 39.882 1.00 10.36 88 TYR A C 1
ATOM 683 O O . TYR A 1 88 ? 48.550 -10.666 38.985 1.00 11.45 88 TYR A O 1
ATOM 692 N N . ARG A 1 89 ? 46.675 -9.926 39.929 1.00 9.99 89 ARG A N 1
ATOM 693 C CA . ARG A 1 89 ? 46.320 -8.966 38.895 1.00 8.79 89 ARG A CA 1
ATOM 694 C C . ARG A 1 89 ? 46.939 -7.578 39.060 1.00 8.45 89 ARG A C 1
ATOM 695 O O . ARG A 1 89 ? 46.796 -6.963 40.065 1.00 9.07 89 ARG A O 1
ATOM 703 N N . LEU A 1 90 ? 47.567 -7.123 37.986 1.00 8.94 90 LEU A N 1
ATOM 704 C CA . LEU A 1 90 ? 48.059 -5.778 37.949 1.00 8.65 90 LEU A CA 1
ATOM 705 C C . LEU A 1 90 ? 46.895 -4.795 37.907 1.00 8.59 90 LEU A C 1
ATOM 706 O O . LEU A 1 90 ? 46.023 -4.943 37.102 1.00 8.14 90 LEU A O 1
ATOM 711 N N . ARG A 1 91 ? 46.916 -3.847 38.827 1.00 7.26 91 ARG A N 1
ATOM 712 C CA . ARG A 1 91 ? 45.834 -2.869 38.913 1.00 8.37 91 ARG A CA 1
ATOM 713 C C . ARG A 1 91 ? 46.285 -1.453 38.585 1.00 8.65 91 ARG A C 1
ATOM 714 O O . ARG A 1 91 ? 45.582 -0.712 37.896 1.00 9.76 91 ARG A O 1
ATOM 722 N N . GLN A 1 92 ? 47.462 -1.079 39.076 1.00 9.32 92 GLN A N 1
ATOM 723 C CA . GLN A 1 92 ? 47.967 0.273 38.857 1.00 9.38 92 GLN A CA 1
ATOM 724 C C . GLN A 1 92 ? 49.416 0.403 39.280 1.00 9.55 92 GLN A C 1
ATOM 725 O O . GLN A 1 92 ? 49.956 -0.467 39.969 1.00 9.09 92 GLN A O 1
ATOM 731 N N . PHE A 1 93 ? 50.055 1.480 38.835 1.00 8.83 93 PHE A N 1
ATOM 732 C CA . PHE A 1 93 ? 51.404 1.777 39.290 1.00 9.56 93 PHE A CA 1
ATOM 733 C C . PHE A 1 93 ? 51.453 3.279 39.559 1.00 9.40 93 PHE A C 1
ATOM 734 O O . PHE A 1 93 ? 50.687 4.055 38.977 1.00 8.73 93 PHE A O 1
ATOM 742 N N . HIS A 1 94 ? 52.312 3.678 40.488 1.00 10.66 94 HIS A N 1
ATOM 743 C CA . HIS A 1 94 ? 52.459 5.082 40.854 1.00 10.01 94 HIS A CA 1
ATOM 744 C C . HIS A 1 94 ? 53.878 5.271 41.363 1.00 10.31 94 HIS A C 1
ATOM 745 O O . HIS A 1 94 ? 54.627 4.300 41.493 1.00 8.95 94 HIS A O 1
ATOM 752 N N . LEU A 1 95 ? 54.246 6.512 41.664 1.00 10.26 95 LEU A N 1
ATOM 753 C CA . LEU A 1 95 ? 55.597 6.797 42.130 1.00 10.76 95 LEU A CA 1
ATOM 754 C C . LEU A 1 95 ? 55.662 7.642 43.391 1.00 9.89 95 LEU A C 1
ATOM 755 O O . LEU A 1 95 ? 54.711 8.333 43.747 1.00 10.67 95 LEU A O 1
ATOM 760 N N . HIS A 1 96 ? 56.767 7.492 44.097 1.00 9.84 96 HIS A N 1
ATOM 761 C CA . HIS A 1 96 ? 57.128 8.398 45.155 1.00 9.74 96 HIS A CA 1
ATOM 762 C C . HIS A 1 96 ? 58.461 9.067 44.833 1.00 10.56 96 HIS A C 1
ATOM 763 O O . HIS A 1 96 ? 59.333 8.468 44.252 1.00 11.50 96 HIS A O 1
ATOM 770 N N . TRP A 1 97 ? 58.552 10.307 45.261 1.00 9.99 97 TRP A N 1
ATOM 771 C CA . TRP A 1 97 ? 59.684 11.156 44.972 1.00 10.92 97 TRP A CA 1
ATOM 772 C C . TRP A 1 97 ? 59.886 12.224 46.055 1.00 10.59 97 TRP A C 1
ATOM 773 O O . TRP A 1 97 ? 59.075 12.440 46.859 1.00 11.58 97 TRP A O 1
ATOM 784 N N . GLY A 1 98 ? 61.054 12.832 45.985 1.00 11.93 98 GLY A N 1
ATOM 785 C CA . GLY A 1 98 ? 61.480 13.852 46.917 1.00 11.81 98 GLY A CA 1
ATOM 786 C C . GLY A 1 98 ? 61.813 15.158 46.248 1.00 13.63 98 GLY A C 1
ATOM 787 O O . GLY A 1 98 ? 61.637 15.271 45.086 1.00 13.03 98 GLY A O 1
ATOM 788 N N . SER A 1 99 ? 62.334 16.124 47.005 1.00 14.08 99 SER A N 1
ATOM 789 C CA . SER A 1 99 ? 62.524 17.467 46.522 1.00 15.17 99 SER A CA 1
ATOM 790 C C . SER A 1 99 ? 63.813 17.680 45.724 1.00 15.67 99 SER A C 1
ATOM 791 O O . SER A 1 99 ? 63.948 18.644 45.042 1.00 15.78 99 SER A O 1
ATOM 794 N N . SER A 1 100 ? 64.737 16.766 45.864 1.00 14.42 100 SER A N 1
ATOM 795 C CA . SER A 1 100 ? 65.948 16.768 45.132 1.00 14.61 100 SER A CA 1
ATOM 796 C C . SER A 1 100 ? 66.417 15.338 44.814 1.00 14.46 100 SER A C 1
ATOM 797 O O . SER A 1 100 ? 65.939 14.413 45.378 1.00 13.90 100 SER A O 1
ATOM 800 N N . ASP A 1 101 ? 67.386 15.190 43.936 1.00 14.80 101 ASP A N 1
ATOM 801 C CA . ASP A 1 101 ? 67.816 13.865 43.519 1.00 15.08 101 ASP A CA 1
ATOM 802 C C . ASP A 1 101 ? 68.409 12.940 44.583 1.00 15.56 101 ASP A C 1
ATOM 803 O O . ASP A 1 101 ? 68.475 11.777 44.369 1.00 15.84 101 ASP A O 1
ATOM 808 N N . ASP A 1 102 ? 68.886 13.495 45.680 1.00 14.81 102 ASP A N 1
ATOM 809 C CA . ASP A 1 102 ? 69.597 12.698 46.642 1.00 15.16 102 ASP A CA 1
ATOM 810 C C . ASP A 1 102 ? 68.729 11.927 47.607 1.00 14.27 102 ASP A C 1
ATOM 811 O O . ASP A 1 102 ? 69.237 11.270 48.488 1.00 15.22 102 ASP A O 1
ATOM 816 N N . HIS A 1 103 ? 67.420 12.082 47.441 1.00 14.06 103 HIS A N 1
ATOM 817 C CA . HIS A 1 103 ? 66.437 11.295 48.174 1.00 11.77 103 HIS A CA 1
ATOM 818 C C . HIS A 1 103 ? 65.080 11.275 47.442 1.00 11.47 103 HIS A C 1
ATOM 819 O O . HIS A 1 103 ? 64.910 11.855 46.414 1.00 10.33 103 HIS A O 1
ATOM 826 N N . GLY A 1 104 ? 64.132 10.591 48.053 1.00 10.39 104 GLY A N 1
ATOM 827 C CA . GLY A 1 104 ? 62.829 10.410 47.456 1.00 11.16 104 GLY A CA 1
ATOM 828 C C . GLY A 1 104 ? 62.247 9.006 47.531 1.00 10.83 104 GLY A C 1
ATOM 829 O O . GLY A 1 104 ? 61.080 8.839 47.495 1.00 11.09 104 GLY A O 1
ATOM 830 N N . SER A 1 105 ? 63.107 8.013 47.612 1.00 11.12 105 SER A N 1
ATOM 831 C CA . SER A 1 105 ? 62.614 6.700 47.857 1.00 10.68 105 SER A CA 1
ATOM 832 C C . SER A 1 105 ? 62.020 6.543 49.257 1.00 11.34 105 SER A C 1
ATOM 833 O O . SER A 1 105 ? 62.270 7.298 50.133 1.00 11.79 105 SER A O 1
ATOM 836 N N . GLU A 1 106 ? 61.211 5.500 49.384 1.00 9.99 106 GLU A N 1
ATOM 837 C CA . GLU A 1 106 ? 60.582 5.165 50.637 1.00 10.82 106 GLU A CA 1
ATOM 838 C C . GLU A 1 106 ? 61.418 4.131 51.413 1.00 10.96 106 GLU A C 1
ATOM 839 O O . GLU A 1 106 ? 61.760 4.363 52.528 1.00 11.78 106 GLU A O 1
ATOM 845 N N . HIS A 1 107 ? 61.679 3.009 50.778 1.00 10.72 107 HIS A N 1
ATOM 846 C CA . HIS A 1 107 ? 62.624 2.073 51.319 1.00 10.58 107 HIS A CA 1
ATOM 847 C C . HIS A 1 107 ? 64.036 2.592 51.203 1.00 12.76 107 HIS A C 1
ATOM 848 O O . HIS A 1 107 ? 64.315 3.392 50.370 1.00 12.45 107 HIS A O 1
ATOM 855 N N . THR A 1 108 ? 64.902 2.069 52.063 1.00 12.58 108 THR A N 1
ATOM 856 C CA . THR A 1 108 ? 66.314 2.412 51.972 1.00 12.58 108 THR A CA 1
ATOM 857 C C . THR A 1 108 ? 67.071 1.104 52.171 1.00 12.48 108 THR A C 1
ATOM 858 O O . THR A 1 108 ? 66.548 0.172 52.781 1.00 11.77 108 THR A O 1
ATOM 862 N N . VAL A 1 109 ? 68.281 1.025 51.628 1.00 12.04 109 VAL A N 1
ATOM 863 C CA . VAL A 1 109 ? 69.108 -0.169 51.768 1.00 13.53 109 VAL A CA 1
ATOM 864 C C . VAL A 1 109 ? 70.453 0.247 52.356 1.00 13.52 109 VAL A C 1
ATOM 865 O O . VAL A 1 109 ? 71.206 1.001 51.735 1.00 13.47 109 VAL A O 1
ATOM 869 N N . ASP A 1 110 ? 70.744 -0.250 53.555 1.00 13.24 110 ASP A N 1
ATOM 870 C CA . ASP A 1 110 ? 71.977 0.089 54.253 1.00 14.03 110 ASP A CA 1
ATOM 871 C C . ASP A 1 110 ? 72.172 1.601 54.293 1.00 15.17 110 ASP A C 1
ATOM 872 O O . ASP A 1 110 ? 73.271 2.113 54.067 1.00 14.27 110 ASP A O 1
ATOM 877 N N . GLY A 1 111 ? 71.081 2.308 54.578 1.00 14.26 111 GLY A N 1
ATOM 878 C CA . GLY A 1 111 ? 71.127 3.756 54.676 1.00 15.72 111 GLY A CA 1
ATOM 879 C C . GLY A 1 111 ? 70.977 4.524 53.376 1.00 16.07 111 GLY A C 1
ATOM 880 O O . GLY A 1 111 ? 70.656 5.713 53.391 1.00 16.97 111 GLY A O 1
ATOM 881 N N . VAL A 1 112 ? 71.189 3.853 52.251 1.00 16.02 112 VAL A N 1
ATOM 882 C CA . VAL A 1 112 ? 71.088 4.512 50.954 1.00 16.33 112 VAL A CA 1
ATOM 883 C C . VAL A 1 112 ? 69.657 4.825 50.534 1.00 16.71 112 VAL A C 1
ATOM 884 O O . VAL A 1 112 ? 68.759 3.990 50.638 1.00 17.08 112 VAL A O 1
ATOM 888 N N .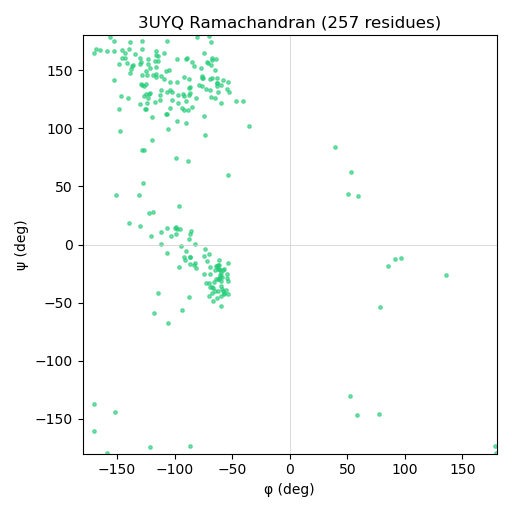 LYS A 1 113 ? 69.454 6.047 50.064 1.00 17.45 113 LYS A N 1
ATOM 889 C CA . LYS A 1 113 ? 68.145 6.466 49.594 1.00 17.92 113 LYS A CA 1
ATOM 890 C C . LYS A 1 113 ? 68.299 6.763 48.116 1.00 17.06 113 LYS A C 1
ATOM 891 O O . LYS A 1 113 ? 69.359 7.214 47.672 1.00 16.04 113 LYS A O 1
ATOM 897 N N . TYR A 1 114 ? 67.251 6.495 47.350 1.00 15.70 114 TYR A N 1
ATOM 898 C CA . TYR A 1 114 ? 67.299 6.753 45.921 1.00 14.67 114 TYR A CA 1
ATOM 899 C C . TYR A 1 114 ? 66.462 7.971 45.578 1.00 12.42 114 TYR A C 1
ATOM 900 O O . TYR A 1 114 ? 65.804 8.539 46.447 1.00 12.67 114 TYR A O 1
ATOM 909 N N . ALA A 1 115 ? 66.493 8.378 44.314 1.00 12.92 115 ALA A N 1
ATOM 910 C CA . ALA A 1 115 ? 65.750 9.553 43.870 1.00 11.83 115 ALA A CA 1
ATOM 911 C C . ALA A 1 115 ? 64.241 9.351 43.867 1.00 12.27 115 ALA A C 1
ATOM 912 O O . ALA A 1 115 ? 63.479 10.309 43.979 1.00 12.35 115 ALA A O 1
ATOM 914 N N . ALA A 1 116 ? 63.781 8.108 43.741 1.00 11.08 116 ALA A N 1
ATOM 915 C CA . ALA A 1 116 ? 62.353 7.793 43.662 1.00 9.74 116 ALA A CA 1
ATOM 916 C C . ALA A 1 116 ? 62.120 6.295 43.801 1.00 9.28 116 ALA A C 1
ATOM 917 O O . ALA A 1 116 ? 63.030 5.554 43.757 1.00 9.03 116 ALA A O 1
ATOM 919 N N . GLU A 1 117 ? 60.863 5.928 43.989 1.00 9.09 117 GLU A N 1
ATOM 920 C CA . GLU A 1 117 ? 60.446 4.564 44.095 1.00 8.80 117 GLU A CA 1
ATOM 921 C C . GLU A 1 117 ? 59.109 4.371 43.349 1.00 8.65 117 GLU A C 1
ATOM 922 O O . GLU A 1 117 ? 58.219 5.086 43.560 1.00 10.66 117 GLU A O 1
ATOM 928 N N . LEU A 1 118 ? 59.125 3.400 42.440 1.00 8.38 118 LEU A N 1
ATOM 929 C CA . LEU A 1 118 ? 58.025 2.967 41.597 1.00 9.53 118 LEU A CA 1
ATOM 930 C C . LEU A 1 118 ? 57.342 1.749 42.228 1.00 9.33 118 LEU A C 1
ATOM 931 O O . LEU A 1 118 ? 57.983 0.833 42.579 1.00 8.96 118 LEU A O 1
ATOM 936 N N . HIS A 1 119 ? 56.027 1.824 42.356 1.00 8.83 119 HIS A N 1
ATOM 937 C CA . HIS A 1 119 ? 55.300 0.732 42.954 1.00 10.18 119 HIS A CA 1
ATOM 938 C C . HIS A 1 119 ? 54.243 0.276 41.971 1.00 9.55 119 HIS A C 1
ATOM 939 O O . HIS A 1 119 ? 53.416 1.041 41.563 1.00 10.66 119 HIS A O 1
ATOM 946 N N . LEU A 1 120 ? 54.333 -1.006 41.620 1.00 8.50 120 LEU A N 1
ATOM 947 C CA . LEU A 1 120 ? 53.348 -1.643 40.752 1.00 6.99 120 LEU A CA 1
ATOM 948 C C . LEU A 1 120 ? 52.485 -2.500 41.674 1.00 8.22 120 LEU A C 1
ATOM 949 O O . LEU A 1 120 ? 52.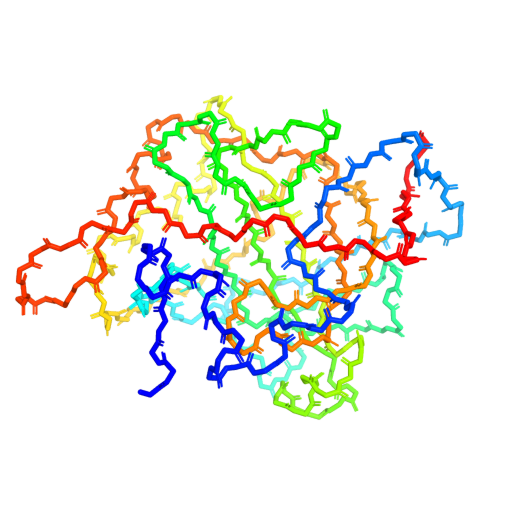953 -3.493 42.245 1.00 9.39 120 LEU A O 1
ATOM 954 N N . VAL A 1 121 ? 51.206 -2.173 41.745 1.00 7.68 121 VAL A N 1
ATOM 955 C CA . VAL A 1 121 ? 50.288 -2.753 42.700 1.00 7.96 121 VAL A CA 1
ATOM 956 C C . VAL A 1 121 ? 49.425 -3.812 42.021 1.00 7.91 121 VAL A C 1
ATOM 957 O O . VAL A 1 121 ? 48.783 -3.514 41.048 1.00 10.72 121 VAL A O 1
ATOM 961 N N . HIS A 1 122 ? 49.466 -5.012 42.602 1.00 7.69 122 HIS A N 1
ATOM 962 C CA . HIS A 1 122 ? 48.709 -6.160 42.190 1.00 8.77 122 HIS A CA 1
ATOM 963 C C . HIS A 1 122 ? 47.832 -6.690 43.377 1.00 8.77 122 HIS A C 1
ATOM 964 O O . HIS A 1 122 ? 48.077 -6.403 44.478 1.00 8.24 122 HIS A O 1
ATOM 971 N N . TRP A 1 123 ? 46.804 -7.456 43.043 1.00 8.40 123 TRP A N 1
ATOM 972 C CA . TRP A 1 123 ? 46.010 -8.095 44.041 1.00 9.47 123 TRP A CA 1
ATOM 973 C C . TRP A 1 123 ? 45.572 -9.517 43.664 1.00 9.26 123 TRP A C 1
ATOM 974 O O . TRP A 1 123 ? 45.548 -9.881 42.548 1.00 9.94 123 TRP A O 1
ATOM 985 N N . ASN A 1 124 ? 45.292 -10.297 44.703 1.00 10.56 124 ASN A N 1
ATOM 986 C CA . ASN A 1 124 ? 44.965 -11.693 44.544 1.00 10.78 124 ASN A CA 1
ATOM 987 C C . ASN A 1 124 ? 43.480 -11.919 44.325 1.00 10.95 124 ASN A C 1
ATOM 988 O O . ASN A 1 124 ? 42.722 -11.693 45.186 1.00 10.04 124 ASN A O 1
ATOM 993 N N . PRO A 1 125 ? 43.162 -12.430 43.135 1.00 11.24 125 PRO A N 1
ATOM 994 C CA . PRO A 1 125 ? 41.772 -12.685 42.735 1.00 12.69 125 PRO A CA 1
ATOM 995 C C . PRO A 1 125 ? 41.076 -13.693 43.648 1.00 13.19 125 PRO A C 1
ATOM 996 O O . PRO A 1 125 ? 39.855 -13.842 43.605 1.00 12.19 125 PRO A O 1
ATOM 1000 N N . LYS A 1 126 ? 41.870 -14.384 44.459 1.00 13.77 126 LYS A N 1
ATOM 1001 C CA . LYS A 1 126 ? 41.371 -15.372 45.407 1.00 15.47 126 LYS A CA 1
ATOM 1002 C C . LYS A 1 126 ? 40.428 -14.687 46.388 1.00 14.57 126 LYS A C 1
ATOM 1003 O O . LYS A 1 126 ? 39.513 -15.309 46.932 1.00 12.65 126 LYS A O 1
ATOM 1009 N N . TYR A 1 127 ? 40.639 -13.395 46.568 1.00 12.73 127 TYR A N 1
ATOM 1010 C CA . TYR A 1 127 ? 39.896 -12.596 47.518 1.00 13.03 127 TYR A CA 1
ATOM 1011 C C . TYR A 1 127 ? 38.761 -11.805 46.892 1.00 13.50 127 TYR A C 1
ATOM 1012 O O . TYR A 1 127 ? 38.188 -10.958 47.495 1.00 13.88 127 TYR A O 1
ATOM 1021 N N . ASN A 1 128 ? 38.520 -12.112 45.639 1.00 14.37 128 ASN A N 1
ATOM 1022 C CA . ASN A 1 128 ? 37.373 -11.633 44.908 1.00 15.11 128 ASN A CA 1
ATOM 1023 C C . ASN A 1 128 ? 37.390 -10.246 44.369 1.00 14.64 128 ASN A C 1
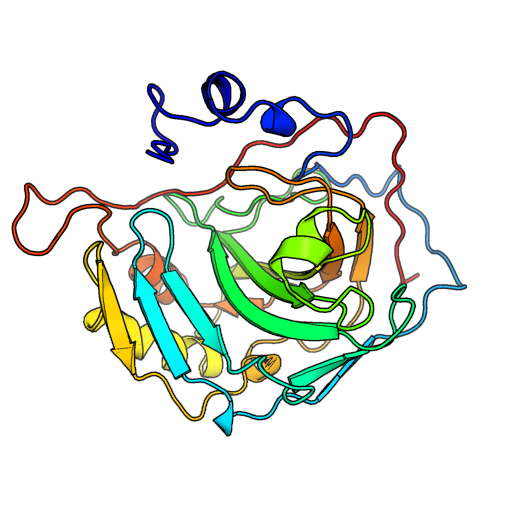ATOM 1024 O O . ASN A 1 128 ? 37.136 -10.042 43.212 1.00 13.70 128 ASN A O 1
ATOM 1029 N N . THR A 1 129 ? 37.646 -9.283 45.239 1.00 13.11 129 THR A N 1
ATOM 1030 C CA . THR A 1 129 ? 37.855 -7.938 44.803 1.00 12.83 129 THR A CA 1
ATOM 1031 C C . THR A 1 129 ? 39.098 -7.295 45.488 1.00 11.56 129 THR A C 1
ATOM 1032 O O . THR A 1 129 ? 39.573 -7.773 46.438 1.00 12.14 129 THR A O 1
ATOM 1036 N N . PHE A 1 130 ? 39.572 -6.206 44.931 1.00 10.78 130 PHE A N 1
ATOM 1037 C CA . PHE A 1 130 ? 40.677 -5.481 45.504 1.00 11.17 130 PHE A CA 1
ATOM 1038 C C . PHE A 1 130 ? 40.314 -5.020 46.910 1.00 12.39 130 PHE A C 1
ATOM 1039 O O . PHE A 1 130 ? 41.096 -5.117 47.814 1.00 10.26 130 PHE A O 1
ATOM 1047 N N . LYS A 1 131 ? 39.101 -4.497 47.052 1.00 12.14 131 LYS A N 1
ATOM 1048 C CA . LYS A 1 131 ? 38.651 -4.036 48.375 1.00 14.47 131 LYS A CA 1
ATOM 1049 C C . LYS A 1 131 ? 38.701 -5.125 49.469 1.00 14.32 131 LYS A C 1
ATOM 1050 O O . LYS A 1 131 ? 39.153 -4.906 50.543 1.00 13.73 131 LYS A O 1
ATOM 1056 N N . GLU A 1 132 ? 38.286 -6.321 49.125 1.00 14.56 132 GLU A N 1
ATOM 1057 C CA . GLU A 1 132 ? 38.336 -7.410 50.096 1.00 15.11 132 GLU A CA 1
ATOM 1058 C C . GLU A 1 132 ? 39.779 -7.845 50.303 1.00 13.77 132 GLU A C 1
ATOM 1059 O O . GLU A 1 132 ? 40.161 -8.268 51.394 1.00 13.69 132 GLU A O 1
ATOM 1065 N N . ALA A 1 133 ? 40.577 -7.749 49.245 1.00 12.36 133 ALA A N 1
ATOM 1066 C CA . ALA A 1 133 ? 41.979 -8.131 49.323 1.00 12.92 133 ALA A CA 1
ATOM 1067 C C . ALA A 1 133 ? 42.701 -7.271 50.362 1.00 10.84 133 ALA A C 1
ATOM 1068 O O . ALA A 1 133 ? 43.678 -7.709 50.970 1.00 9.72 133 ALA A O 1
ATOM 1070 N N . LEU A 1 134 ? 42.207 -6.054 50.572 1.00 11.34 134 LEU A N 1
ATOM 1071 C CA . LEU A 1 134 ? 42.813 -5.144 51.538 1.00 11.10 134 LEU A CA 1
ATOM 1072 C C . LEU A 1 134 ? 42.756 -5.703 52.958 1.00 12.67 134 LEU A C 1
ATOM 1073 O O . LEU A 1 134 ? 43.486 -5.245 53.835 1.00 11.67 134 LEU A O 1
ATOM 1078 N N . LYS A 1 135 ? 41.886 -6.687 53.182 1.00 11.79 135 LYS A N 1
ATOM 1079 C CA . LYS A 1 135 ? 41.742 -7.293 54.504 1.00 14.05 135 LYS A CA 1
ATOM 1080 C C . LYS A 1 135 ? 42.553 -8.574 54.705 1.00 13.21 135 LYS A C 1
ATOM 1081 O O . LYS A 1 135 ? 42.336 -9.306 55.669 1.00 16.74 135 LYS A O 1
ATOM 1087 N N . GLN A 1 136 ? 43.475 -8.849 53.824 1.00 11.14 136 GLN A N 1
ATOM 1088 C CA . GLN A 1 136 ? 44.319 -9.996 53.898 1.00 9.07 136 GLN A CA 1
ATOM 1089 C C . GLN A 1 136 ? 45.791 -9.556 53.855 1.00 9.78 136 GLN A C 1
ATOM 1090 O O . GLN A 1 136 ? 46.150 -8.714 53.111 1.00 10.12 136 GLN A O 1
ATOM 1096 N N . ARG A 1 137 ? 46.573 -10.206 54.698 1.00 11.50 137 ARG A N 1
ATOM 1097 C CA . ARG A 1 137 ? 47.961 -9.883 54.839 1.00 11.13 137 ARG A CA 1
ATOM 1098 C C . ARG A 1 137 ? 48.734 -10.037 53.540 1.00 10.94 137 ARG A C 1
ATOM 1099 O O . ARG A 1 137 ? 49.741 -9.437 53.410 1.00 12.37 137 ARG A O 1
ATOM 1107 N N . ASP A 1 138 ? 48.256 -10.867 52.635 1.00 10.45 138 ASP A N 1
ATOM 1108 C CA . ASP A 1 138 ? 48.906 -11.084 51.356 1.00 11.06 138 ASP A CA 1
ATOM 1109 C C . ASP A 1 138 ? 47.922 -10.746 50.208 1.00 10.79 138 ASP A C 1
ATOM 1110 O O . ASP A 1 138 ? 48.012 -11.311 49.150 1.00 12.33 138 ASP A O 1
ATOM 1115 N N . GLY A 1 139 ? 46.981 -9.860 50.476 1.00 9.33 139 GLY A N 1
ATOM 1116 C CA . GLY A 1 139 ? 45.981 -9.555 49.491 1.00 9.58 139 GLY A CA 1
ATOM 1117 C C . GLY A 1 139 ? 46.555 -8.846 48.271 1.00 9.77 139 GLY A C 1
ATOM 1118 O O . GLY A 1 139 ? 46.110 -9.029 47.157 1.00 9.77 139 GLY A O 1
ATOM 1119 N N . ILE A 1 140 ? 47.524 -7.972 48.570 1.00 8.70 140 ILE A N 1
ATOM 1120 C CA . ILE A 1 140 ? 48.178 -7.164 47.550 1.00 8.74 140 ILE A CA 1
ATOM 1121 C C . ILE A 1 140 ? 49.657 -7.527 47.449 1.00 8.36 140 ILE A C 1
ATOM 1122 O O . ILE A 1 140 ? 50.298 -7.859 48.447 1.00 9.76 140 ILE A O 1
ATOM 1127 N N . ALA A 1 141 ? 50.179 -7.487 46.229 1.00 9.91 141 ALA A N 1
ATOM 1128 C CA . ALA A 1 141 ? 51.588 -7.760 45.974 1.00 8.11 141 ALA A CA 1
ATOM 1129 C C . ALA A 1 141 ? 52.116 -6.534 45.237 1.00 8.83 141 ALA A C 1
ATOM 1130 O O . ALA A 1 141 ? 51.524 -6.087 44.255 1.00 9.03 141 ALA A O 1
ATOM 1132 N N . VAL A 1 142 ? 53.225 -5.982 45.714 1.00 8.53 142 VAL A N 1
ATOM 1133 C CA . VAL A 1 142 ? 53.794 -4.805 45.079 1.00 7.96 142 VAL A CA 1
ATOM 1134 C C . VAL A 1 142 ? 55.219 -5.016 44.602 1.00 9.48 142 VAL A C 1
ATOM 1135 O O . VAL A 1 142 ? 56.067 -5.493 45.355 1.00 8.78 142 VAL A O 1
ATOM 1139 N N . ILE A 1 143 ? 55.480 -4.660 43.348 1.00 9.60 143 ILE A N 1
ATOM 1140 C CA . ILE A 1 143 ? 56.845 -4.582 42.842 1.00 10.66 143 ILE A CA 1
ATOM 1141 C C . ILE A 1 143 ? 57.434 -3.192 43.057 1.00 10.33 143 ILE A C 1
ATOM 1142 O O . ILE A 1 143 ? 57.092 -2.245 42.348 1.00 13.55 143 ILE A O 1
ATOM 1147 N N . GLY A 1 144 ? 58.320 -3.076 44.040 1.00 10.37 144 GLY A N 1
ATOM 1148 C CA . GLY A 1 144 ? 59.016 -1.829 44.298 1.00 9.00 144 GLY A CA 1
ATOM 1149 C C . GLY A 1 144 ? 60.316 -1.719 43.526 1.00 8.86 144 GLY A C 1
ATOM 1150 O O . GLY A 1 144 ? 61.191 -2.578 43.640 1.00 8.22 144 GLY A O 1
ATOM 1151 N N . ILE A 1 145 ? 60.442 -0.658 42.736 1.00 7.68 145 ILE A N 1
ATOM 1152 C CA . ILE A 1 145 ? 61.667 -0.400 41.990 1.00 8.63 145 ILE A CA 1
ATOM 1153 C C . ILE A 1 145 ? 62.258 0.974 42.301 1.00 9.62 145 ILE A C 1
ATOM 1154 O O . ILE A 1 145 ? 61.579 2.002 42.193 1.00 9.98 145 ILE A O 1
ATOM 1159 N N . PHE A 1 146 ? 63.528 0.988 42.698 1.00 9.41 146 PHE A N 1
ATOM 1160 C CA . PHE A 1 146 ? 64.203 2.240 43.004 1.00 10.79 146 PHE A CA 1
ATOM 1161 C C . PHE A 1 146 ? 64.580 2.913 41.696 1.00 10.49 146 PHE A C 1
ATOM 1162 O O . PHE A 1 146 ? 64.781 2.242 40.684 1.00 8.78 146 PHE A O 1
ATOM 1170 N N . LEU A 1 147 ? 64.660 4.239 41.727 1.00 9.69 147 LEU A N 1
ATOM 1171 C CA . LEU A 1 147 ? 65.060 5.013 40.559 1.00 11.12 147 LEU A CA 1
ATOM 1172 C C . LEU A 1 147 ? 66.359 5.725 40.922 1.00 12.96 147 LEU A C 1
ATOM 1173 O O . LEU A 1 147 ? 66.410 6.467 41.907 1.00 11.74 147 LEU A O 1
ATOM 1178 N N . LYS A 1 148 ? 67.409 5.477 40.141 1.00 13.48 148 LYS A N 1
ATOM 1179 C CA . LYS A 1 148 ? 68.704 6.102 40.380 1.00 14.90 148 LYS A CA 1
ATOM 1180 C C . LYS A 1 148 ? 69.031 7.021 39.208 1.00 16.43 148 LYS A C 1
ATOM 1181 O O . LYS A 1 148 ? 68.477 6.872 38.117 1.00 15.83 148 LYS A O 1
ATOM 1187 N N . ILE A 1 149 ? 69.966 7.929 39.411 1.00 15.70 149 ILE A N 1
ATOM 1188 C CA . ILE A 1 149 ? 70.315 8.918 38.407 1.00 16.43 149 ILE A CA 1
ATOM 1189 C C . ILE A 1 149 ? 71.351 8.363 37.454 1.00 15.70 149 ILE A C 1
ATOM 1190 O O . ILE A 1 149 ? 72.341 7.839 37.861 1.00 15.76 149 ILE A O 1
ATOM 1195 N N . GLY A 1 150 ? 71.080 8.516 36.180 1.00 16.16 150 GLY A N 1
ATOM 1196 C CA . GLY A 1 150 ? 72.064 8.262 35.174 1.00 17.38 150 GLY A CA 1
ATOM 1197 C C . GLY A 1 150 ? 71.581 8.743 33.843 1.00 17.10 150 GLY A C 1
ATOM 1198 O O . GLY A 1 150 ? 70.969 9.714 33.754 1.00 17.54 150 GLY A O 1
ATOM 1199 N N . HIS A 1 151 ? 71.814 7.931 32.835 1.00 18.77 151 HIS A N 1
ATOM 1200 C CA . HIS A 1 151 ? 71.331 8.224 31.512 1.00 19.82 151 HIS A CA 1
ATOM 1201 C C . HIS A 1 151 ? 69.779 8.231 31.355 1.00 18.70 151 HIS A C 1
ATOM 1202 O O . HIS A 1 151 ? 69.094 7.552 32.001 1.00 16.56 151 HIS A O 1
ATOM 1209 N N . GLU A 1 152 ? 69.294 9.027 30.430 1.00 17.29 152 GLU A N 1
ATOM 1210 C CA . GLU A 1 152 ? 67.868 9.067 30.148 1.00 17.90 152 GLU A CA 1
ATOM 1211 C C . GLU A 1 152 ? 67.237 7.703 29.865 1.00 17.52 152 GLU A C 1
ATOM 1212 O O . GLU A 1 152 ? 67.820 6.954 29.111 1.00 16.53 152 GLU A O 1
ATOM 1218 N N . ASN A 1 153 ? 66.097 7.387 30.535 1.00 16.90 153 ASN A N 1
ATOM 1219 C CA . ASN A 1 153 ? 65.417 6.128 30.275 1.00 16.15 153 ASN A CA 1
ATOM 1220 C C . ASN A 1 153 ? 64.361 6.325 29.186 1.00 15.13 153 ASN A C 1
ATOM 1221 O O . ASN A 1 153 ? 63.393 7.056 29.377 1.00 14.59 153 ASN A O 1
ATOM 1226 N N . GLY A 1 154 ? 64.552 5.670 28.046 1.00 14.54 154 GLY A N 1
ATOM 1227 C CA . GLY A 1 154 ? 63.611 5.814 26.945 1.00 14.92 154 GLY A CA 1
ATOM 1228 C C . GLY A 1 154 ? 62.215 5.293 27.230 1.00 14.42 154 GLY A C 1
ATOM 1229 O O . GLY A 1 154 ? 61.221 5.900 26.828 1.00 12.72 154 GLY A O 1
ATOM 1230 N N . GLU A 1 155 ? 62.135 4.161 27.919 1.00 14.54 155 GLU A N 1
ATOM 1231 C CA . GLU A 1 155 ? 60.838 3.585 28.244 1.00 14.74 155 GLU A CA 1
ATOM 1232 C C . GLU A 1 155 ? 60.114 4.451 29.266 1.00 14.25 155 GLU A C 1
ATOM 1233 O O . GLU A 1 155 ? 58.900 4.613 29.201 1.00 12.11 155 GLU A O 1
ATOM 1239 N N . PHE A 1 156 ? 60.865 5.021 30.203 1.00 14.37 156 PHE A N 1
ATOM 1240 C CA . PHE A 1 156 ? 60.279 5.877 31.224 1.00 14.25 156 PHE A CA 1
ATOM 1241 C C . PHE A 1 156 ? 59.810 7.185 30.586 1.00 13.79 156 PHE A C 1
ATOM 1242 O O . PHE A 1 156 ? 58.814 7.769 31.005 1.00 12.60 156 PHE A O 1
ATOM 1250 N N . GLN A 1 157 ? 60.524 7.631 29.558 1.00 14.42 157 GLN A N 1
ATOM 1251 C CA . GLN A 1 157 ? 60.177 8.875 28.880 1.00 14.26 157 GLN A CA 1
ATOM 1252 C C . GLN A 1 157 ? 58.765 8.844 28.306 1.00 14.56 157 GLN A C 1
ATOM 1253 O O . GLN A 1 157 ? 58.050 9.844 28.341 1.00 14.88 157 GLN A O 1
ATOM 1259 N N . ILE A 1 158 ? 58.364 7.697 27.771 1.00 14.89 158 ILE A N 1
ATOM 1260 C CA . ILE A 1 158 ? 57.032 7.564 27.202 1.00 15.75 158 ILE A CA 1
ATOM 1261 C C . ILE A 1 158 ? 55.989 7.885 28.272 1.00 15.09 158 ILE A C 1
ATOM 1262 O O . ILE A 1 158 ? 54.988 8.543 28.001 1.00 13.98 158 ILE A O 1
ATOM 1267 N N . PHE A 1 159 ? 56.238 7.425 29.494 1.00 14.31 159 PHE A N 1
ATOM 1268 C CA . PHE A 1 159 ? 55.331 7.688 30.605 1.00 14.18 159 PHE A CA 1
ATOM 1269 C C . PHE A 1 159 ? 55.329 9.182 30.936 1.00 13.92 159 PHE A C 1
ATOM 1270 O O . PHE A 1 159 ? 54.273 9.797 31.085 1.00 14.61 159 PHE A O 1
ATOM 1278 N N . LEU A 1 160 ? 56.522 9.759 31.055 1.00 13.82 160 LEU A N 1
ATOM 1279 C CA . LEU A 1 160 ? 56.652 11.174 31.372 1.00 14.72 160 LEU A CA 1
ATOM 1280 C C . LEU A 1 160 ? 55.984 12.063 30.324 1.00 15.10 160 LEU A C 1
ATOM 1281 O O . LEU A 1 160 ? 55.429 13.109 30.659 1.00 14.56 160 LEU A O 1
ATOM 1286 N N . ASP A 1 161 ? 55.969 11.634 29.063 1.00 16.16 161 ASP A N 1
ATOM 1287 C CA . ASP A 1 161 ? 55.365 12.426 28.004 1.00 17.82 161 ASP A CA 1
ATOM 1288 C C . ASP A 1 161 ? 53.879 12.670 28.223 1.00 17.71 161 ASP A C 1
ATOM 1289 O O . ASP A 1 161 ? 53.309 13.510 27.583 1.00 18.05 161 ASP A O 1
ATOM 1294 N N . ALA A 1 162 ? 53.279 11.876 29.093 1.00 17.45 162 ALA A N 1
ATOM 1295 C CA . ALA A 1 162 ? 51.880 12.002 29.387 1.00 16.55 162 ALA A CA 1
ATOM 1296 C C . ALA A 1 162 ? 51.545 12.908 30.546 1.00 17.52 162 ALA A C 1
ATOM 1297 O O . ALA A 1 162 ? 50.435 13.210 30.749 1.00 16.40 162 ALA A O 1
ATOM 1299 N N . LEU A 1 163 ? 52.572 13.307 31.294 1.00 17.99 163 LEU A N 1
ATOM 1300 C CA . LEU A 1 163 ? 52.355 14.140 32.448 1.00 18.36 163 LEU A CA 1
ATOM 1301 C C . LEU A 1 163 ? 51.728 15.494 32.223 1.00 18.62 163 LEU A C 1
ATOM 1302 O O . LEU A 1 163 ? 51.072 16.022 33.057 1.00 17.90 163 LEU A O 1
ATOM 1307 N N . ASP A 1 164 ? 51.960 16.058 31.069 1.00 18.64 164 ASP A N 1
ATOM 1308 C CA . ASP A 1 164 ? 51.367 17.315 30.731 1.00 19.89 164 ASP A CA 1
ATOM 1309 C C . ASP A 1 164 ? 49.848 17.350 30.770 1.00 19.72 164 ASP A C 1
ATOM 1310 O O . ASP A 1 164 ? 49.242 18.393 30.898 1.00 19.15 164 ASP A O 1
ATOM 1315 N N . LYS A 1 165 ? 49.260 16.170 30.652 1.00 18.23 165 LYS A N 1
ATOM 1316 C CA . LYS A 1 165 ? 47.827 15.989 30.689 1.00 17.85 165 LYS A CA 1
ATOM 1317 C C . LYS A 1 165 ? 47.242 15.923 32.122 1.00 18.12 165 LYS A C 1
ATOM 1318 O O . LYS A 1 165 ? 46.084 16.091 32.295 1.00 18.79 165 LYS A O 1
ATOM 1324 N N . ILE A 1 166 ? 48.111 15.712 33.111 1.00 17.03 166 ILE A N 1
ATOM 1325 C CA . ILE A 1 166 ? 47.731 15.556 34.506 1.00 17.06 166 ILE A CA 1
ATOM 1326 C C . ILE A 1 166 ? 48.537 16.429 35.521 1.00 17.60 166 ILE A C 1
ATOM 1327 O O . ILE A 1 166 ? 48.948 15.963 36.558 1.00 16.46 166 ILE A O 1
ATOM 1332 N N . LYS A 1 167 ? 48.752 17.668 35.123 1.00 16.69 167 LYS A N 1
ATOM 1333 C CA . LYS A 1 167 ? 49.564 18.591 35.890 1.00 17.60 167 LYS A CA 1
ATOM 1334 C C . LYS A 1 167 ? 48.932 18.932 37.217 1.00 17.62 167 LYS A C 1
ATOM 1335 O O . LYS A 1 167 ? 49.611 19.200 38.166 1.00 17.93 167 LYS A O 1
ATOM 1341 N N . THR A 1 168 ? 47.608 18.946 37.233 1.00 17.73 168 THR A N 1
ATOM 1342 C CA . THR A 1 168 ? 46.875 19.322 38.436 1.00 18.34 168 THR A CA 1
ATOM 1343 C C . THR A 1 168 ? 46.009 18.217 39.032 1.00 18.38 168 THR A C 1
ATOM 1344 O O . THR A 1 168 ? 45.630 17.259 38.351 1.00 17.63 168 THR A O 1
ATOM 1348 N N . LYS A 1 169 ? 45.635 18.416 40.273 1.00 18.26 169 LYS A N 1
ATOM 1349 C CA . LYS A 1 169 ? 44.875 17.435 41.017 1.00 18.46 169 LYS A CA 1
ATOM 1350 C C . LYS A 1 169 ? 43.449 17.302 40.462 1.00 19.31 169 LYS A C 1
ATOM 1351 O O . LYS A 1 169 ? 42.782 18.291 40.267 1.00 19.25 169 LYS A O 1
ATOM 1357 N N . GLY A 1 170 ? 43.015 16.079 40.261 1.00 18.43 170 GLY A N 1
ATOM 1358 C CA . GLY A 1 170 ? 41.740 15.819 39.655 1.00 19.25 170 GLY A CA 1
ATOM 1359 C C . GLY A 1 170 ? 41.743 15.536 38.180 1.00 18.99 170 GLY A C 1
ATOM 1360 O O . GLY A 1 170 ? 40.757 15.111 37.641 1.00 20.98 170 GLY A O 1
ATOM 1361 N N . LYS A 1 171 ? 42.877 15.782 37.533 1.00 19.40 171 LYS A N 1
ATOM 1362 C CA . LYS A 1 171 ? 43.012 15.539 36.102 1.00 19.70 171 LYS A CA 1
ATOM 1363 C C . LYS A 1 171 ? 43.174 14.051 35.810 1.00 20.39 171 LYS A C 1
ATOM 1364 O O . LYS A 1 171 ? 43.918 13.351 36.497 1.00 19.80 171 LYS A O 1
ATOM 1370 N N . GLU A 1 172 ? 42.473 13.575 34.786 1.00 21.18 172 GLU A N 1
ATOM 1371 C CA . GLU A 1 172 ? 42.574 12.181 34.372 1.00 21.85 172 GLU A CA 1
ATOM 1372 C C . GLU A 1 172 ? 42.402 12.041 32.863 1.00 21.22 172 GLU A C 1
ATOM 1373 O O . GLU A 1 172 ? 41.435 12.542 32.290 1.00 22.07 172 GLU A O 1
ATOM 1379 N N . ALA A 1 173 ? 43.347 11.358 32.226 1.00 18.12 173 ALA A N 1
ATOM 1380 C CA . ALA A 1 173 ? 43.372 11.258 30.771 1.00 16.89 173 ALA A CA 1
ATOM 1381 C C . ALA A 1 173 ? 43.662 9.830 30.323 1.00 15.97 173 ALA A C 1
ATOM 1382 O O . ALA A 1 173 ? 44.282 9.055 31.051 1.00 14.84 173 ALA A O 1
ATOM 1384 N N . PRO A 1 174 ? 43.210 9.488 29.121 1.00 16.12 174 PRO A N 1
ATOM 1385 C CA . PRO A 1 174 ? 43.447 8.162 28.563 1.00 14.98 174 PRO A CA 1
ATOM 1386 C C . PRO A 1 174 ? 44.944 7.862 28.436 1.00 15.49 174 PRO A C 1
ATOM 1387 O O . PRO A 1 174 ? 45.723 8.703 28.056 1.00 16.38 174 PRO A O 1
ATOM 1391 N N . PHE A 1 175 ? 45.316 6.660 28.800 1.00 13.92 175 PHE A N 1
ATOM 1392 C CA . PHE A 1 175 ? 46.678 6.217 28.722 1.00 14.12 175 PHE A CA 1
ATOM 1393 C C . PHE A 1 175 ? 46.633 4.737 28.416 1.00 14.80 175 PHE A C 1
ATOM 1394 O O . PHE A 1 175 ? 46.457 3.952 29.272 1.00 14.25 175 PHE A O 1
ATOM 1402 N N . THR A 1 176 ? 46.786 4.440 27.132 1.00 16.93 176 THR A N 1
ATOM 1403 C CA . THR A 1 176 ? 46.670 3.119 26.585 1.00 17.77 176 THR A CA 1
ATOM 1404 C C . THR A 1 176 ? 47.953 2.587 25.969 1.00 17.90 176 THR A C 1
ATOM 1405 O O . THR A 1 176 ? 48.863 3.302 25.703 1.00 18.58 176 THR A O 1
ATOM 1409 N N . LYS A 1 177 ? 47.953 1.300 25.722 1.00 18.36 177 LYS A N 1
ATOM 1410 C CA . LYS A 1 177 ? 49.036 0.663 25.049 1.00 19.41 177 LYS A CA 1
ATOM 1411 C C . LYS A 1 177 ? 50.387 0.950 25.712 1.00 18.32 177 LYS A C 1
ATOM 1412 O O . LYS A 1 177 ? 51.257 1.517 25.106 1.00 18.69 177 LYS A O 1
ATOM 1418 N N . PHE A 1 178 ? 50.528 0.510 26.951 1.00 16.45 178 PHE A N 1
ATOM 1419 C CA . PHE A 1 178 ? 51.765 0.738 27.678 1.00 14.56 178 PHE A CA 1
ATOM 1420 C C . PHE A 1 178 ? 51.989 -0.426 28.626 1.00 12.68 178 PHE A C 1
ATOM 1421 O O . PHE A 1 178 ? 51.191 -0.662 29.532 1.00 13.28 178 PHE A O 1
ATOM 1429 N N . ASP A 1 179 ? 53.070 -1.153 28.385 1.00 13.60 179 ASP A N 1
ATOM 1430 C CA . ASP A 1 179 ? 53.435 -2.291 29.214 1.00 12.94 179 ASP A CA 1
ATOM 1431 C C . ASP A 1 179 ? 54.496 -1.837 30.224 1.00 11.67 179 ASP A C 1
ATOM 1432 O O . ASP A 1 179 ? 55.573 -1.596 29.881 1.00 11.17 179 ASP A O 1
ATOM 1437 N N . PRO A 1 180 ? 54.112 -1.696 31.486 1.00 11.49 180 PRO A N 1
ATOM 1438 C CA . PRO A 1 180 ? 55.035 -1.098 32.435 1.00 10.48 180 PRO A CA 1
ATOM 1439 C C . PRO A 1 180 ? 56.222 -2.035 32.748 1.00 10.82 180 PRO A C 1
ATOM 1440 O O . PRO A 1 180 ? 57.145 -1.587 33.357 1.00 11.47 180 PRO A O 1
ATOM 1444 N N . SER A 1 181 ? 56.172 -3.272 32.281 1.00 10.84 181 SER A N 1
ATOM 1445 C CA . SER A 1 181 ? 57.311 -4.161 32.437 1.00 11.69 181 SER A CA 1
ATOM 1446 C C . SER A 1 181 ? 58.507 -3.607 31.654 1.00 11.47 181 SER A C 1
ATOM 1447 O O . SER A 1 181 ? 59.630 -3.962 31.880 1.00 12.13 181 SER A O 1
ATOM 1450 N N . SER A 1 182 ? 58.188 -2.726 30.740 1.00 10.61 182 SER A N 1
ATOM 1451 C CA . SER A 1 182 ? 59.180 -2.089 29.941 1.00 11.50 182 SER A CA 1
ATOM 1452 C C . SER A 1 182 ? 60.116 -1.235 30.836 1.00 11.19 182 SER A C 1
ATOM 1453 O O . SER A 1 182 ? 61.177 -0.913 30.449 1.00 12.05 182 SER A O 1
ATOM 1456 N N . LEU A 1 183 ? 59.666 -0.917 32.030 1.00 11.73 183 LEU A N 1
ATOM 1457 C CA . LEU A 1 183 ? 60.454 -0.114 32.953 1.00 11.34 183 LEU A CA 1
ATOM 1458 C C . LEU A 1 183 ? 61.437 -0.952 33.835 1.00 12.18 183 LEU A C 1
ATOM 1459 O O . LEU A 1 183 ? 62.287 -0.432 34.449 1.00 11.28 183 LEU A O 1
ATOM 1464 N N . PHE A 1 184 ? 61.206 -2.247 33.899 1.00 10.73 184 PHE A N 1
ATOM 1465 C CA . PHE A 1 184 ? 62.000 -3.115 34.766 1.00 11.68 184 PHE A CA 1
ATOM 1466 C C . PHE A 1 184 ? 63.472 -3.181 34.388 1.00 11.40 184 PHE A C 1
ATOM 1467 O O . PHE A 1 184 ? 63.825 -3.104 33.208 1.00 13.39 184 PHE A O 1
ATOM 1475 N N . PRO A 1 185 ? 64.330 -3.251 35.406 1.00 12.00 185 PRO A N 1
ATOM 1476 C CA . PRO A 1 185 ? 65.743 -3.457 35.163 1.00 10.98 185 PRO A CA 1
ATOM 1477 C C . PRO A 1 185 ? 66.046 -4.853 34.666 1.00 11.56 185 PRO A C 1
ATOM 1478 O O . PRO A 1 185 ? 65.191 -5.660 34.507 1.00 12.09 185 PRO A O 1
ATOM 1482 N N . ALA A 1 186 ? 67.325 -5.096 34.419 1.00 11.78 186 ALA A N 1
ATOM 1483 C CA . ALA A 1 186 ? 67.763 -6.365 33.874 1.00 12.10 186 ALA A CA 1
ATOM 1484 C C . ALA A 1 186 ? 67.572 -7.517 34.864 1.00 11.99 186 ALA A C 1
ATOM 1485 O O . ALA A 1 186 ? 67.155 -8.563 34.498 1.00 13.19 186 ALA A O 1
ATOM 1487 N N . SER A 1 187 ? 67.898 -7.268 36.128 1.00 12.06 187 SER A N 1
ATOM 1488 C CA . SER A 1 187 ? 67.842 -8.304 37.152 1.00 10.68 187 SER A CA 1
ATOM 1489 C C . SER A 1 187 ? 66.452 -8.391 37.773 1.00 10.20 187 SER A C 1
ATOM 1490 O O . SER A 1 187 ? 65.789 -7.375 37.978 1.00 9.85 187 SER A O 1
ATOM 1493 N N . ARG A 1 188 ? 66.018 -9.611 38.071 1.00 11.16 188 ARG A N 1
ATOM 1494 C CA . ARG A 1 188 ? 64.766 -9.825 38.788 1.00 11.27 188 ARG A CA 1
ATOM 1495 C C . ARG A 1 188 ? 65.021 -10.165 40.253 1.00 11.87 188 ARG A C 1
ATOM 1496 O O . ARG A 1 188 ? 64.097 -10.508 40.990 1.00 10.85 188 ARG A O 1
ATOM 1504 N N . ASP A 1 189 ? 66.279 -10.066 40.668 1.00 10.56 189 ASP A N 1
ATOM 1505 C CA . ASP A 1 189 ? 66.640 -10.245 42.069 1.00 10.75 189 ASP A CA 1
ATOM 1506 C C . ASP A 1 189 ? 65.835 -9.315 42.969 1.00 9.62 189 ASP A C 1
ATOM 1507 O O . ASP A 1 189 ? 65.693 -8.126 42.682 1.00 9.79 189 ASP A O 1
ATOM 1512 N N . TYR A 1 190 ? 65.310 -9.863 44.060 1.00 9.55 190 TYR A N 1
ATOM 1513 C CA . TYR A 1 190 ? 64.475 -9.121 44.943 1.00 8.71 190 TYR A CA 1
ATOM 1514 C C . TYR A 1 190 ? 64.664 -9.466 46.433 1.00 8.52 190 TYR A C 1
ATOM 1515 O O . TYR A 1 190 ? 65.112 -10.489 46.787 1.00 8.69 190 TYR A O 1
ATOM 1524 N N . TRP A 1 191 ? 64.212 -8.529 47.255 1.00 8.58 191 TRP A N 1
ATOM 1525 C CA . TRP A 1 191 ? 63.949 -8.762 48.664 1.00 8.82 191 TRP A CA 1
ATOM 1526 C C . TRP A 1 191 ? 62.425 -8.856 48.949 1.00 9.31 191 TRP A C 1
ATOM 1527 O O . TRP A 1 191 ? 61.662 -8.263 48.287 1.00 9.37 191 TRP A O 1
ATOM 1538 N N . THR A 1 192 ? 62.051 -9.606 49.947 1.00 8.58 192 THR A N 1
ATOM 1539 C CA . THR A 1 192 ? 60.648 -9.651 50.272 1.00 9.58 192 THR A CA 1
ATOM 1540 C C . THR A 1 192 ? 60.385 -9.628 51.762 1.00 9.66 192 THR A C 1
ATOM 1541 O O . THR A 1 192 ? 61.116 -10.158 52.511 1.00 9.41 192 THR A O 1
ATOM 1545 N N . TYR A 1 193 ? 59.260 -9.014 52.088 1.00 9.50 193 TYR A N 1
ATOM 1546 C CA . TYR A 1 193 ? 58.748 -8.941 53.442 1.00 9.42 193 TYR A CA 1
ATOM 1547 C C . TYR A 1 193 ? 57.271 -8.506 53.373 1.00 9.88 193 TYR A C 1
ATOM 1548 O O . TYR A 1 193 ? 56.831 -8.092 52.348 1.00 9.38 193 TYR A O 1
ATOM 1557 N N . GLN A 1 194 ? 56.550 -8.620 54.483 1.00 8.96 194 GLN A N 1
ATOM 1558 C CA . GLN A 1 194 ? 55.153 -8.257 54.507 1.00 8.71 194 GLN A CA 1
ATOM 1559 C C . GLN A 1 194 ? 54.920 -6.935 55.261 1.00 8.86 194 GLN A C 1
ATOM 1560 O O . GLN A 1 194 ? 55.410 -6.759 56.305 1.00 9.63 194 GLN A O 1
ATOM 1566 N N . GLY A 1 195 ? 54.171 -6.036 54.649 1.00 7.89 195 GLY A N 1
ATOM 1567 C CA . GLY A 1 195 ? 53.895 -4.744 55.241 1.00 8.35 195 GLY A CA 1
ATOM 1568 C C . GLY A 1 195 ? 52.579 -4.130 54.802 1.00 9.34 195 GLY A C 1
ATOM 1569 O O . GLY A 1 195 ? 51.641 -4.842 54.606 1.00 9.19 195 GLY A O 1
ATOM 1570 N N . SER A 1 196 ? 52.544 -2.809 54.657 1.00 8.47 196 SER A N 1
ATOM 1571 C CA . SER A 1 196 ? 51.306 -2.104 54.348 1.00 7.60 196 SER A CA 1
ATOM 1572 C C . SER A 1 196 ? 51.484 -1.180 53.148 1.00 6.81 196 SER A C 1
ATOM 1573 O O . SER A 1 196 ? 52.587 -1.034 52.622 1.00 7.77 196 SER A O 1
ATOM 1576 N N . PHE A 1 197 ? 50.390 -0.557 52.719 1.00 9.07 197 PHE A N 1
ATOM 1577 C CA . PHE A 1 197 ? 50.464 0.679 51.950 1.00 9.54 197 PHE A CA 1
ATOM 1578 C C . PHE A 1 197 ? 51.204 1.766 52.721 1.00 9.31 197 PHE A C 1
ATOM 1579 O O . PHE A 1 197 ? 51.052 1.892 53.936 1.00 9.48 197 PHE A O 1
ATOM 1587 N N . THR A 1 198 ? 52.006 2.550 52.007 1.00 9.18 198 THR A N 1
ATOM 1588 C CA . THR A 1 198 ? 52.692 3.691 52.603 1.00 8.92 198 THR A CA 1
ATOM 1589 C C . THR A 1 198 ? 51.820 4.942 52.558 1.00 10.05 198 THR A C 1
ATOM 1590 O O . THR A 1 198 ? 52.256 6.029 52.937 1.00 12.42 198 THR A O 1
ATOM 1594 N N . THR A 1 199 ? 50.586 4.779 52.093 1.00 9.59 199 THR A N 1
ATOM 1595 C CA . THR A 1 199 ? 49.627 5.836 52.114 1.00 10.18 199 THR A CA 1
ATOM 1596 C C . THR A 1 199 ? 48.347 5.435 52.829 1.00 10.25 199 THR A C 1
ATOM 1597 O O . THR A 1 199 ? 47.959 4.351 52.768 1.00 10.91 199 THR A O 1
ATOM 1601 N N . PRO A 1 200 ? 47.699 6.409 53.437 1.00 9.74 200 PRO A N 1
ATOM 1602 C CA . PRO A 1 200 ? 46.427 6.123 54.061 1.00 10.09 200 PRO A CA 1
ATOM 1603 C C . PRO A 1 200 ? 45.463 5.450 53.075 1.00 10.12 200 PRO A C 1
ATOM 1604 O O . PRO A 1 200 ? 45.440 5.793 51.940 1.00 11.23 200 PRO A O 1
ATOM 1608 N N . PRO A 1 201 ? 44.711 4.472 53.558 1.00 9.79 201 PRO A N 1
ATOM 1609 C CA . PRO A 1 201 ? 44.550 4.133 54.964 1.00 10.34 201 PRO A CA 1
ATOM 1610 C C . PRO A 1 201 ? 45.588 3.194 55.567 1.00 10.14 201 PRO A C 1
ATOM 1611 O O . PRO A 1 201 ? 45.416 2.751 56.662 1.00 11.70 201 PRO A O 1
ATOM 1615 N N . CYS A 1 202 ? 46.660 2.966 54.837 1.00 9.97 202 CYS A N 1
ATOM 1616 C CA . CYS A 1 202 ? 47.790 2.174 55.330 1.00 9.99 202 CYS A CA 1
ATOM 1617 C C . CYS A 1 202 ? 47.433 0.748 55.733 1.00 9.39 202 CYS A C 1
ATOM 1618 O O . CYS A 1 202 ? 47.912 0.260 56.759 1.00 8.77 202 CYS A O 1
ATOM 1621 N N . GLU A 1 203 ? 46.603 0.079 54.936 1.00 8.96 203 GLU A N 1
ATOM 1622 C CA . GLU A 1 203 ? 46.202 -1.296 55.235 1.00 10.45 203 GLU A CA 1
ATOM 1623 C C . GLU A 1 203 ? 47.399 -2.249 55.209 1.00 8.84 203 GLU A C 1
ATOM 1624 O O . GLU A 1 203 ? 48.246 -2.162 54.321 1.00 9.00 203 GLU A O 1
ATOM 1630 N N . GLU A 1 204 ? 47.419 -3.167 56.171 1.00 8.46 204 GLU A N 1
ATOM 1631 C CA . GLU A 1 204 ? 48.485 -4.095 56.255 1.00 8.97 204 GLU A CA 1
ATOM 1632 C C . GLU A 1 204 ? 48.195 -5.333 55.406 1.00 10.14 204 GLU A C 1
ATOM 1633 O O . GLU A 1 204 ? 47.917 -6.356 55.934 1.00 8.97 204 GLU A O 1
ATOM 1639 N N . CYS A 1 205 ? 48.270 -5.155 54.090 1.00 8.93 205 CYS A N 1
ATOM 1640 C CA . CYS A 1 205 ? 47.869 -6.194 53.146 1.00 9.11 205 CYS A CA 1
ATOM 1641 C C . CYS A 1 205 ? 48.883 -6.529 52.032 1.00 9.23 205 CYS A C 1
ATOM 1642 O O . CYS A 1 205 ? 48.541 -7.143 51.077 1.00 10.13 205 CYS A O 1
ATOM 1645 N N . ILE A 1 206 ? 50.121 -6.093 52.233 1.00 10.15 206 ILE A N 1
ATOM 1646 C CA . ILE A 1 206 ? 51.112 -6.087 51.145 1.00 8.13 206 ILE A CA 1
ATOM 1647 C C . ILE A 1 206 ? 52.302 -7.053 51.278 1.00 9.02 206 ILE A C 1
ATOM 1648 O O . ILE A 1 206 ? 53.003 -7.038 52.232 1.00 9.78 206 ILE A O 1
ATOM 1653 N N . VAL A 1 207 ? 52.474 -7.898 50.267 1.00 8.06 207 VAL A N 1
ATOM 1654 C CA . VAL A 1 207 ? 53.706 -8.658 50.096 1.00 8.84 207 VAL A CA 1
ATOM 1655 C C . VAL A 1 207 ? 54.667 -7.930 49.163 1.00 9.78 207 VAL A C 1
ATOM 1656 O O . VAL A 1 207 ? 54.361 -7.711 47.990 1.00 9.68 207 VAL A O 1
ATOM 1660 N N . TRP A 1 208 ? 55.828 -7.555 49.689 1.00 8.84 208 TRP A N 1
ATOM 1661 C CA . TRP A 1 208 ? 56.733 -6.659 48.981 1.00 10.85 208 TRP A CA 1
ATOM 1662 C C . TRP A 1 208 ? 57.760 -7.436 48.166 1.00 9.97 208 TRP A C 1
ATOM 1663 O O . TRP A 1 208 ? 58.415 -8.346 48.675 1.00 10.84 208 TRP A O 1
ATOM 1674 N N . LEU A 1 209 ? 57.893 -7.071 46.895 1.00 10.01 209 LEU A N 1
ATOM 1675 C CA . LEU A 1 209 ? 58.931 -7.629 46.034 1.00 10.13 209 LEU A CA 1
ATOM 1676 C C . LEU A 1 209 ? 59.746 -6.403 45.637 1.00 8.74 209 LEU A C 1
ATOM 1677 O O . LEU A 1 209 ? 59.466 -5.760 44.628 1.00 10.73 209 LEU A O 1
ATOM 1682 N N . LEU A 1 210 ? 60.747 -6.106 46.421 1.00 20.00 210 LEU A N 1
ATOM 1683 C CA . LEU A 1 210 ? 61.594 -4.968 46.184 1.00 20.00 210 LEU A CA 1
ATOM 1684 C C . LEU A 1 210 ? 62.861 -5.377 45.441 1.00 20.00 210 LEU A C 1
ATOM 1685 O O . LEU A 1 210 ? 63.587 -6.198 45.865 1.00 9.37 210 LEU A O 1
ATOM 1690 N N . LEU A 1 211 ? 63.038 -4.758 44.292 1.00 20.00 211 LEU A N 1
ATOM 1691 C CA . LEU A 1 211 ? 64.051 -5.186 43.411 1.00 20.00 211 LEU A CA 1
ATOM 1692 C C . LEU A 1 211 ? 65.450 -4.700 43.815 1.00 20.00 211 LEU A C 1
ATOM 1693 O O . LEU A 1 211 ? 65.639 -3.570 44.181 1.00 9.25 211 LEU A O 1
ATOM 1698 N N . LYS A 1 212 ? 66.400 -5.611 43.699 1.00 10.87 212 LYS A N 1
ATOM 1699 C CA . LYS A 1 212 ? 67.780 -5.310 44.053 1.00 10.10 212 LYS A CA 1
ATOM 1700 C C . LYS A 1 212 ? 68.349 -4.213 43.161 1.00 10.20 212 LYS A C 1
ATOM 1701 O O . LYS A 1 212 ? 68.988 -3.278 43.639 1.00 9.98 212 LYS A O 1
ATOM 1707 N N . GLU A 1 213 ? 68.109 -4.338 41.860 1.00 10.11 213 GLU A N 1
ATOM 1708 C CA . GLU A 1 213 ? 68.623 -3.379 40.893 1.00 10.44 213 GLU A CA 1
ATOM 1709 C C . GLU A 1 213 ? 67.656 -2.238 40.608 1.00 10.70 213 GLU A C 1
ATOM 1710 O O . GLU A 1 213 ? 66.492 -2.453 40.282 1.00 11.69 213 GLU A O 1
ATOM 1716 N N . PRO A 1 214 ? 68.153 -1.012 40.736 1.00 12.57 214 PRO A N 1
ATOM 1717 C CA . PRO A 1 214 ? 67.367 0.177 40.393 1.00 12.48 214 PRO A CA 1
ATOM 1718 C C . PRO A 1 214 ? 67.273 0.378 38.884 1.00 12.12 214 PRO A C 1
ATOM 1719 O O . PRO A 1 214 ? 68.238 0.115 38.166 1.00 13.30 214 PRO A O 1
ATOM 1723 N N . MET A 1 215 ? 66.119 0.840 38.414 1.00 11.35 215 MET A N 1
ATOM 1724 C CA . MET A 1 215 ? 66.017 1.441 37.090 1.00 12.42 215 MET A CA 1
ATOM 1725 C C . MET A 1 215 ? 66.730 2.788 37.040 1.00 14.46 215 MET A C 1
ATOM 1726 O O . MET A 1 215 ? 66.744 3.531 38.022 1.00 13.90 215 MET A O 1
ATOM 1731 N N . THR A 1 216 ? 67.369 3.095 35.943 1.00 14.08 216 THR A N 1
ATOM 1732 C CA . THR A 1 216 ? 68.068 4.349 35.830 1.00 14.77 216 THR A CA 1
ATOM 1733 C C . THR A 1 216 ? 67.245 5.349 35.000 1.00 14.53 216 THR A C 1
ATOM 1734 O O . THR A 1 216 ? 66.749 4.993 33.986 1.00 14.72 216 THR A O 1
ATOM 1738 N N . VAL A 1 217 ? 67.077 6.554 35.498 1.00 14.53 217 VAL A N 1
ATOM 1739 C CA . VAL A 1 217 ? 66.547 7.691 34.754 1.00 14.69 217 VAL A CA 1
ATOM 1740 C C . VAL A 1 217 ? 67.466 8.902 34.873 1.00 16.19 217 VAL A C 1
ATOM 1741 O O . VAL A 1 217 ? 68.379 8.923 35.698 1.00 15.85 217 VAL A O 1
ATOM 1745 N N . SER A 1 218 ? 67.218 9.910 34.042 1.00 15.43 218 SER A N 1
ATOM 1746 C CA . SER A 1 218 ? 68.025 11.124 34.048 1.00 15.93 218 SER A CA 1
ATOM 1747 C C . SER A 1 218 ? 67.552 12.096 35.124 1.00 15.54 218 SER A C 1
ATOM 1748 O O . SER A 1 218 ? 66.384 12.085 35.514 1.00 15.64 218 SER A O 1
ATOM 1751 N N . SER A 1 219 ? 68.466 12.935 35.600 1.00 15.16 219 SER A N 1
ATOM 1752 C CA . SER A 1 219 ? 68.112 14.020 36.501 1.00 15.83 219 SER A CA 1
ATOM 1753 C C . SER A 1 219 ? 67.018 14.871 35.905 1.00 15.54 219 SER A C 1
ATOM 1754 O O . SER A 1 219 ? 66.129 15.279 36.563 1.00 15.09 219 SER A O 1
ATOM 1757 N N . ASP A 1 220 ? 67.156 15.145 34.616 1.00 15.71 220 ASP A N 1
ATOM 1758 C CA . ASP A 1 220 ? 66.150 15.859 33.915 1.00 16.27 220 ASP A CA 1
ATOM 1759 C C . ASP A 1 220 ? 64.740 15.192 33.972 1.00 15.85 220 ASP A C 1
ATOM 1760 O O . ASP A 1 220 ? 63.764 15.827 34.183 1.00 15.11 220 ASP A O 1
ATOM 1765 N N . GLN A 1 221 ? 64.693 13.899 33.828 1.00 16.16 221 GLN A N 1
ATOM 1766 C CA . GLN A 1 221 ? 63.422 13.183 33.989 1.00 15.72 221 GLN A CA 1
ATOM 1767 C C . GLN A 1 221 ? 62.851 13.321 35.398 1.00 15.44 221 GLN A C 1
ATOM 1768 O O . GLN A 1 221 ? 61.695 13.464 35.567 1.00 14.19 221 GLN A O 1
ATOM 1774 N N . MET A 1 222 ? 63.727 13.260 36.396 1.00 15.64 222 MET A N 1
ATOM 1775 C CA . MET A 1 222 ? 63.312 13.390 37.788 1.00 14.66 222 MET A CA 1
ATOM 1776 C C . MET A 1 222 ? 62.727 14.773 38.052 1.00 14.77 222 MET A C 1
ATOM 1777 O O . MET A 1 222 ? 61.857 14.938 38.907 1.00 13.45 222 MET A O 1
ATOM 1782 N N . ALA A 1 223 ? 63.211 15.763 37.310 1.00 15.22 223 ALA A N 1
ATOM 1783 C CA . ALA A 1 223 ? 62.692 17.107 37.401 1.00 14.95 223 ALA A CA 1
ATOM 1784 C C . ALA A 1 223 ? 61.284 17.198 36.887 1.00 15.08 223 ALA A C 1
ATOM 1785 O O . ALA A 1 223 ? 60.471 17.897 37.418 1.00 15.83 223 ALA A O 1
ATOM 1787 N N . LYS A 1 224 ? 61.023 16.438 35.847 1.00 15.36 224 LYS A N 1
ATOM 1788 C CA . LYS A 1 224 ? 59.726 16.449 35.265 1.00 16.63 224 LYS A CA 1
ATOM 1789 C C . LYS A 1 224 ? 58.744 15.780 36.206 1.00 16.33 224 LYS A C 1
ATOM 1790 O O . LYS A 1 224 ? 57.680 16.262 36.455 1.00 15.79 224 LYS A O 1
ATOM 1796 N N . LEU A 1 225 ? 59.171 14.659 36.738 1.00 16.94 225 LEU A N 1
ATOM 1797 C CA . LEU A 1 225 ? 58.356 13.954 37.679 1.00 17.33 225 LEU A CA 1
ATOM 1798 C C . LEU A 1 225 ? 57.946 14.836 38.863 1.00 18.73 225 LEU A C 1
ATOM 1799 O O . LEU A 1 225 ? 56.860 14.759 39.327 1.00 17.94 225 LEU A O 1
ATOM 1804 N N . ARG A 1 226 ? 58.872 15.670 39.324 1.00 20.18 226 ARG A N 1
ATOM 1805 C CA . ARG A 1 226 ? 58.626 16.520 40.482 1.00 22.44 226 ARG A CA 1
ATOM 1806 C C . ARG A 1 226 ? 58.177 17.913 40.055 1.00 23.97 226 ARG A C 1
ATOM 1807 O O . ARG A 1 226 ? 58.479 18.905 40.719 1.00 27.60 226 ARG A O 1
ATOM 1815 N N . SER A 1 227 ? 57.454 17.979 38.942 1.00 23.50 227 SER A N 1
ATOM 1816 C CA . SER A 1 227 ? 56.913 19.211 38.471 1.00 22.66 227 SER A CA 1
ATOM 1817 C C . SER A 1 227 ? 55.400 19.307 38.534 1.00 21.11 227 SER A C 1
ATOM 1818 O O . SER A 1 227 ? 54.829 20.276 38.132 1.00 22.09 227 SER A O 1
ATOM 1821 N N . LEU A 1 228 ? 54.775 18.247 39.018 1.00 19.82 228 LEU A N 1
ATOM 1822 C CA . LEU A 1 228 ? 53.362 18.210 39.239 1.00 18.64 228 LEU A CA 1
ATOM 1823 C C . LEU A 1 228 ? 52.901 19.126 40.376 1.00 18.40 228 LEU A C 1
ATOM 1824 O O . LEU A 1 228 ? 53.667 19.453 41.203 1.00 17.84 228 LEU A O 1
ATOM 1829 N N . LEU A 1 229 ? 51.644 19.551 40.325 1.00 16.60 229 LEU A N 1
ATOM 1830 C CA . LEU A 1 229 ? 50.961 20.266 41.385 1.00 16.92 229 LEU A CA 1
ATOM 1831 C C . LEU A 1 229 ? 49.902 19.413 42.119 1.00 17.04 229 LEU A C 1
ATOM 1832 O O . LEU A 1 229 ? 49.271 18.552 41.550 1.00 16.15 229 LEU A O 1
ATOM 1837 N N . SER A 1 230 ? 49.723 19.723 43.383 1.00 16.80 230 SER A N 1
ATOM 1838 C CA . SER A 1 230 ? 48.697 19.112 44.192 1.00 17.41 230 SER A CA 1
ATOM 1839 C C . SER A 1 230 ? 47.404 19.954 44.227 1.00 19.24 230 SER A C 1
ATOM 1840 O O . SER A 1 230 ? 46.427 19.628 44.821 1.00 17.93 230 SER A O 1
ATOM 1843 N N . SER A 1 231 ? 47.451 21.060 43.554 1.00 19.94 231 SER A N 1
ATOM 1844 C CA . SER A 1 231 ? 46.292 21.944 43.455 1.00 21.76 231 SER A CA 1
ATOM 1845 C C . SER A 1 231 ? 45.560 21.673 42.139 1.00 22.08 231 SER A C 1
ATOM 1846 O O . SER A 1 231 ? 46.141 21.119 41.209 1.00 20.51 231 SER A O 1
ATOM 1849 N N . ALA A 1 232 ? 44.294 22.073 42.070 1.00 23.98 232 ALA A N 1
ATOM 1850 C CA . ALA A 1 232 ? 43.498 21.894 40.861 1.00 26.29 232 ALA A CA 1
ATOM 1851 C C . ALA A 1 232 ? 43.719 23.035 39.872 1.00 28.64 232 ALA A C 1
ATOM 1852 O O . ALA A 1 232 ? 43.888 24.188 40.268 1.00 30.15 232 ALA A O 1
ATOM 1854 N N . GLU A 1 233 ? 43.416 22.679 38.613 1.00 31.22 233 GLU A N 1
ATOM 1855 C CA . GLU A 1 233 ? 43.247 23.599 37.464 1.00 33.18 233 GLU A CA 1
ATOM 1856 C C . GLU A 1 233 ? 42.505 24.762 38.066 1.00 35.37 233 GLU A C 1
ATOM 1857 O O . GLU A 1 233 ? 41.448 24.595 38.615 1.00 35.69 233 GLU A O 1
ATOM 1863 N N . ASN A 1 234 ? 43.078 25.955 37.942 1.00 37.67 234 ASN A N 1
ATOM 1864 C CA . ASN A 1 234 ? 42.742 27.065 38.825 1.00 40.02 234 ASN A CA 1
ATOM 1865 C C . ASN A 1 234 ? 42.534 26.618 40.268 1.00 39.43 234 ASN A C 1
ATOM 1866 O O . ASN A 1 234 ? 41.407 26.386 40.704 1.00 40.76 234 ASN A O 1
ATOM 1871 N N . GLU A 1 235 ? 43.633 26.496 41.005 1.00 38.92 235 GLU A N 1
ATOM 1872 C CA . GLU A 1 235 ? 43.790 27.200 42.272 1.00 37.56 235 GLU A CA 1
ATOM 1873 C C . GLU A 1 235 ? 45.200 27.759 42.416 1.00 36.15 235 GLU A C 1
ATOM 1874 O O . GLU A 1 235 ? 46.067 27.507 41.579 1.00 36.68 235 GLU A O 1
ATOM 1880 N N . PRO A 1 236 ? 45.424 28.521 43.482 1.00 35.79 236 PRO A N 1
ATOM 1881 C CA . PRO A 1 236 ? 46.784 28.827 43.937 1.00 34.14 236 PRO A CA 1
ATOM 1882 C C . PRO A 1 236 ? 47.727 27.648 43.729 1.00 32.67 236 PRO A C 1
ATOM 1883 O O . PRO A 1 236 ? 47.704 26.696 44.509 1.00 31.92 236 PRO A O 1
ATOM 1887 N N . PRO A 1 237 ? 48.547 27.715 42.685 1.00 32.55 237 PRO A N 1
ATOM 1888 C CA . PRO A 1 237 ? 49.485 26.633 42.372 1.00 31.27 237 PRO A CA 1
ATOM 1889 C C . PRO A 1 237 ? 50.242 26.166 43.610 1.00 29.89 237 PRO A C 1
ATOM 1890 O O . PRO A 1 237 ? 50.899 26.970 44.271 1.00 29.66 237 PRO A O 1
ATOM 1894 N N . VAL A 1 238 ? 50.147 24.876 43.917 1.00 27.58 238 VAL A N 1
ATOM 1895 C CA . VAL A 1 238 ? 50.939 24.284 44.988 1.00 25.75 238 VAL A CA 1
ATOM 1896 C C . VAL A 1 238 ? 51.729 23.083 44.480 1.00 24.30 238 VAL A C 1
ATOM 1897 O O . VAL A 1 238 ? 51.151 22.084 44.052 1.00 22.43 238 VAL A O 1
ATOM 1901 N N . PRO A 1 239 ? 53.053 23.187 44.531 1.00 23.04 239 PRO A N 1
ATOM 1902 C CA . PRO A 1 239 ? 53.929 22.124 44.026 1.00 22.26 239 PRO A CA 1
ATOM 1903 C C . PRO A 1 239 ? 53.753 20.828 44.811 1.00 21.00 239 PRO A C 1
ATOM 1904 O O . PRO A 1 239 ? 53.629 20.862 46.035 1.00 20.88 239 PRO A O 1
ATOM 1908 N N . LEU A 1 240 ? 53.742 19.701 44.107 1.00 20.23 240 LEU A N 1
ATOM 1909 C CA . LEU A 1 240 ? 53.791 18.395 44.754 1.00 20.93 240 LEU A CA 1
ATOM 1910 C C . LEU A 1 240 ? 55.206 17.827 44.743 1.00 20.99 240 LEU A C 1
ATOM 1911 O O . LEU A 1 240 ? 55.514 16.916 43.975 1.00 22.28 240 LEU A O 1
ATOM 1916 N N . VAL A 1 241 ? 56.064 18.371 45.600 1.00 21.11 241 VAL A N 1
ATOM 1917 C CA . VAL A 1 241 ? 57.498 18.150 45.489 1.00 20.26 241 VAL A CA 1
ATOM 1918 C C . VAL A 1 241 ? 58.003 16.960 46.264 1.00 17.88 241 VAL A C 1
ATOM 1919 O O . VAL A 1 241 ? 59.070 16.538 46.036 1.00 18.11 241 VAL A O 1
ATOM 1923 N N . SER A 1 242 ? 57.181 16.435 47.149 1.00 17.84 242 SER A N 1
ATOM 1924 C CA . SER A 1 242 ? 57.530 15.224 47.864 1.00 16.21 242 SER A CA 1
ATOM 1925 C C . SER A 1 242 ? 56.341 14.408 48.311 1.00 14.95 242 SER A C 1
ATOM 1926 O O . SER A 1 242 ? 55.373 14.946 48.689 1.00 14.97 242 SER A O 1
ATOM 1929 N N . ASN A 1 243 ? 56.465 13.095 48.233 1.00 12.41 243 ASN A N 1
ATOM 1930 C CA . ASN A 1 243 ? 55.382 12.229 48.662 1.00 10.78 243 ASN A CA 1
ATOM 1931 C C . ASN A 1 243 ? 55.885 10.883 49.164 1.00 11.01 243 ASN A C 1
ATOM 1932 O O . ASN A 1 243 ? 55.315 9.836 48.855 1.00 11.10 243 ASN A O 1
ATOM 1937 N N . TRP A 1 244 ? 56.960 10.922 49.943 1.00 10.98 244 TRP A N 1
ATOM 1938 C CA . TRP A 1 244 ? 57.527 9.705 50.512 1.00 10.36 244 TRP A CA 1
ATOM 1939 C C . TRP A 1 244 ? 57.266 9.680 52.011 1.00 10.51 244 TRP A C 1
ATOM 1940 O O . TRP A 1 244 ? 57.305 10.717 52.682 1.00 11.05 244 TRP A O 1
ATOM 1951 N N . ARG A 1 245 ? 56.986 8.490 52.525 1.00 10.36 245 ARG A N 1
ATOM 1952 C CA . ARG A 1 245 ? 56.706 8.297 53.944 1.00 10.32 245 ARG A CA 1
ATOM 1953 C C . ARG A 1 245 ? 57.974 7.819 54.646 1.00 12.28 245 ARG A C 1
ATOM 1954 O O . ARG A 1 245 ? 58.710 7.000 54.104 1.00 12.39 245 ARG A O 1
ATOM 1962 N N . PRO A 1 246 ? 58.218 8.336 55.846 1.00 13.47 246 PRO A N 1
ATOM 1963 C CA . PRO A 1 246 ? 59.388 7.937 56.634 1.00 15.17 246 PRO A CA 1
ATOM 1964 C C . PRO A 1 246 ? 59.289 6.489 57.101 1.00 16.48 246 PRO A C 1
ATOM 1965 O O . PRO A 1 246 ? 58.191 5.936 57.164 1.00 16.96 246 PRO A O 1
ATOM 1969 N N . PRO A 1 247 ? 60.429 5.886 57.422 1.00 17.10 247 PRO A N 1
ATOM 1970 C CA . PRO A 1 247 ? 60.490 4.447 57.696 1.00 16.62 247 PRO A CA 1
ATOM 1971 C C . PRO A 1 247 ? 59.751 4.075 58.977 1.00 15.91 247 PRO A C 1
ATOM 1972 O O . PRO A 1 247 ? 59.782 4.829 59.950 1.00 16.19 247 PRO A O 1
ATOM 1976 N N . GLN A 1 248 ? 59.094 2.920 58.972 1.00 13.75 248 GLN A N 1
ATOM 1977 C CA . GLN A 1 248 ? 58.311 2.479 60.120 1.00 15.00 248 GLN A CA 1
ATOM 1978 C C . GLN A 1 248 ? 58.976 1.300 60.823 1.00 14.35 248 GLN A C 1
ATOM 1979 O O . GLN A 1 248 ? 59.869 0.659 60.269 1.00 15.01 248 GLN A O 1
ATOM 1985 N N . PRO A 1 249 ? 58.536 1.021 62.045 1.00 15.59 249 PRO A N 1
ATOM 1986 C CA . PRO A 1 249 ? 59.186 0.011 62.886 1.00 17.00 249 PRO A CA 1
ATOM 1987 C C . PRO A 1 249 ? 59.109 -1.379 62.262 1.00 16.78 249 PRO A C 1
ATOM 1988 O O . PRO A 1 249 ? 58.035 -1.806 61.839 1.00 16.88 249 PRO A O 1
ATOM 1992 N N . ILE A 1 250 ? 60.242 -2.072 62.209 1.00 16.80 250 ILE A N 1
ATOM 1993 C CA . ILE A 1 250 ? 60.296 -3.377 61.630 1.00 16.78 250 ILE A CA 1
ATOM 1994 C C . ILE A 1 250 ? 59.639 -4.403 62.581 1.00 16.22 250 ILE A C 1
ATOM 1995 O O . ILE A 1 250 ? 59.126 -5.410 62.183 1.00 14.86 250 ILE A O 1
ATOM 2000 N N . ASN A 1 251 ? 59.659 -4.053 63.850 1.00 16.23 251 ASN A N 1
ATOM 2001 C CA . ASN A 1 251 ? 59.278 -4.974 64.869 1.00 17.19 251 ASN A CA 1
ATOM 2002 C C . ASN A 1 251 ? 60.063 -6.298 64.711 1.00 17.91 251 ASN A C 1
ATOM 2003 O O . ASN A 1 251 ? 61.256 -6.306 64.610 1.00 20.07 251 ASN A O 1
ATOM 2008 N N . ASN A 1 252 ? 59.379 -7.381 64.734 1.00 15.83 252 ASN A N 1
ATOM 2009 C CA . ASN A 1 252 ? 60.036 -8.677 64.614 1.00 14.73 252 ASN A CA 1
ATOM 2010 C C . ASN A 1 252 ? 60.011 -9.254 63.205 1.00 13.11 252 ASN A C 1
ATOM 2011 O O . ASN A 1 252 ? 60.280 -10.434 62.998 1.00 10.73 252 ASN A O 1
ATOM 2016 N N . ARG A 1 253 ? 59.665 -8.436 62.224 1.00 13.08 253 ARG A N 1
ATOM 2017 C CA . ARG A 1 253 ? 59.649 -8.939 60.890 1.00 10.51 253 ARG A CA 1
ATOM 2018 C C . ARG A 1 253 ? 61.077 -9.196 60.339 1.00 12.33 253 ARG A C 1
ATOM 2019 O O . ARG A 1 253 ? 62.053 -8.565 60.709 1.00 13.62 253 ARG A O 1
ATOM 2027 N N . VAL A 1 254 ? 61.134 -10.076 59.369 1.00 11.97 254 VAL A N 1
ATOM 2028 C CA . VAL A 1 254 ? 62.390 -10.399 58.754 1.00 13.75 254 VAL A CA 1
ATOM 2029 C C . VAL A 1 254 ? 62.334 -10.245 57.227 1.00 12.78 254 VAL A C 1
ATOM 2030 O O . VAL A 1 254 ? 61.478 -10.759 56.627 1.00 13.96 254 VAL A O 1
ATOM 2034 N N . VAL A 1 255 ? 63.258 -9.501 56.660 1.00 11.78 255 VAL A N 1
ATOM 2035 C CA . VAL A 1 255 ? 63.346 -9.368 55.225 1.00 11.72 255 VAL A CA 1
ATOM 2036 C C . VAL A 1 255 ? 64.213 -10.496 54.655 1.00 12.01 255 VAL A C 1
ATOM 2037 O O . VAL A 1 255 ? 65.243 -10.773 55.189 1.00 12.94 255 VAL A O 1
ATOM 2041 N N . ARG A 1 256 ? 63.747 -11.114 53.572 1.00 11.71 256 ARG A N 1
ATOM 2042 C CA . ARG A 1 256 ? 64.499 -12.152 52.886 1.00 11.39 256 ARG A CA 1
ATOM 2043 C C . ARG A 1 256 ? 65.013 -11.779 51.497 1.00 11.61 256 ARG A C 1
ATOM 2044 O O . ARG A 1 256 ? 64.377 -11.038 50.793 1.00 11.95 256 ARG A O 1
ATOM 2052 N N . ALA A 1 257 ? 66.204 -12.303 51.156 1.00 9.84 257 ALA A N 1
ATOM 2053 C CA . ALA A 1 257 ? 66.747 -12.040 49.828 1.00 11.01 257 ALA A CA 1
ATOM 2054 C C . ALA A 1 257 ? 66.590 -13.270 48.941 1.00 10.84 257 ALA A C 1
ATOM 2055 O O . ALA A 1 257 ? 66.783 -14.402 49.383 1.00 12.51 257 ALA A O 1
ATOM 2057 N N . SER A 1 258 ? 66.239 -13.037 47.683 1.00 10.44 258 SER A N 1
ATOM 2058 C CA . SER A 1 258 ? 66.061 -14.116 46.723 1.00 11.43 258 SER A CA 1
ATOM 2059 C C . SER A 1 258 ? 67.391 -14.465 46.071 1.00 12.58 258 SER A C 1
ATOM 2060 O O . SER A 1 258 ? 67.509 -15.472 45.371 1.00 13.39 258 SER A O 1
ATOM 2063 N N . PHE A 1 259 ? 68.389 -13.622 46.306 1.00 13.09 259 PHE A N 1
ATOM 2064 C CA . PHE A 1 259 ? 69.697 -13.782 45.688 1.00 14.65 259 PHE A CA 1
ATOM 2065 C C . PHE A 1 259 ? 70.845 -13.932 46.676 1.00 17.40 259 PHE A C 1
ATOM 2066 O O . PHE A 1 259 ? 70.789 -13.424 47.794 1.00 14.70 259 PHE A O 1
ATOM 2074 N N . LYS A 1 260 ? 71.895 -14.625 46.242 1.00 20.15 260 LYS A N 1
ATOM 2075 C CA . LYS A 1 260 ? 73.073 -14.832 47.074 1.00 23.90 260 LYS A CA 1
ATOM 2076 C C . LYS A 1 260 ? 73.900 -13.551 47.111 1.00 24.00 260 LYS A C 1
ATOM 2077 O O . LYS A 1 260 ? 74.250 -13.057 48.182 1.00 27.53 260 LYS A O 1
#

Radius of gyration: 17.26 Å; Cα contacts (8 Å, |Δi|>4): 678; chains: 1; bounding box: 36×50×40 Å

Nearest PDB structures (foldseek):
  3uyq-assembly1_A  TM=1.004E+00  e=6.162E-64  Homo sapiens
  3uyn-assembly1_A  TM=1.000E+0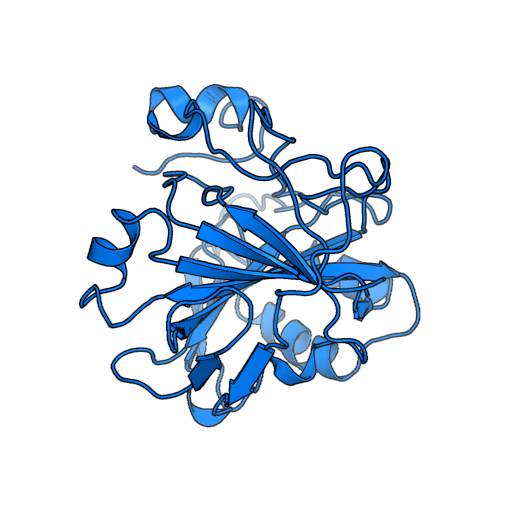0  e=4.922E-59  Homo sapiens
  1z97-assembly1_A  TM=9.971E-01  e=6.385E-58  Homo sapiens
  1z93-assembly1_A  TM=9.987E-01  e=5.743E-57  Homo sapiens
  1flj-assembly1_A  TM=9.945E-01  e=3.120E-57  Rattus norvegicus

CATH classification: 3.10.200.10

Organism: Homo sapiens (NCBI:txid9606)

Secondary structure (DSSP, 8-state):
-----SSTTTSTTTHHHH-GGGG-SS-S--EE-GGG-EE-TTPPPEEEE--GGGEEEEEE-SS-EEEEE--SSS-SEEEETT-SS-EEEEEEEEEE-SSTT---SSEETTB--SEEEEEEEE-GGGSSHHHHTTSTTSEEEEEEEEEESS--HHHHHHHTTGGG--STT-EEE--S--GGGG--S---EEEEEE--SSTT--S-EEEEEESSPEEE-HHHHHHHTT-BSS-SSSS--B-----PPP---TT---EES--

Foldseek 3Di:
DLDAACDPVRRLVCNCVVQVLSQPQFADDAEAEVVQEDADQVWDFKDKDADLQQWWKWAAALQWIKTFGDVVDAHIWMDGTVDPGIWHFGMKIKFAAQAQQATDAYAYNNGHGGMKMKTKTADCVLVDLVSLLQAQAGIEIEIAGEHADEADPLVVVVLVCCVQHQERPGMDTDGRHDCCSQDDPDQKFKWWFHFDLGPSTRRRYIYTYHPDHGYHHSVSSVSRQNGFSHHPDDDTHTNRGNYHHHDDCPPIGMYTNDD

GO terms:
  GO:0005829 cytosol (C, IDA)
  GO:0004089 carbonate dehydratase activity (F, IDA)
  GO:0005737 cytoplasm (C, EXP)
  GO:0004089 carbonate dehydratase activity (F, EXP)
  GO:0004089 carbonate dehydratase activity (F, TAS)
  GO:0005829 cytosol (C, TAS)
  GO:0005515 protein binding (F, IPI)

Solvent-accessible surface area: 11784 Å² total; per-residue (Å²): 128,98,129,14,9,44,48,113,139,43,2,32,124,78,5,76,111,120,23,99,70,5,140,26,126,60,2,0,0,0,66,1,58,67,181,91,25,207,62,30,110,75,19,98,107,3,43,36,57,23,63,18,41,0,3,97,28,0,27,1,34,8,28,10,0,65,0,40,3,21,21,109,118,77,66,1,8,0,96,28,8,43,18,92,21,60,0,36,1,77,14,0,17,0,3,0,0,64,47,42,114,40,0,0,2,0,10,19,78,57,80,67,41,3,0,0,0,4,0,1,0,9,8,32,149,30,102,61,34,153,86,0,35,168,69,175,27,0,0,0,2,0,0,0,0,0,83,65,35,168,117,24,45,81,0,53,105,0,1,91,8,1,82,103,0,107,17,86,66,65,108,13,104,17,74,172,11,48,0,32,52,3,36,22,97,27,126,43,2,18,2,10,66,3,0,25,5,30,9,60,0,29,55,0,2,8,3,0,1,1,77,62,23,5,49,0,15,50,117,6,0,49,63,0,42,61,3,43,28,5,28,118,141,85,106,102,74,84,12,64,33,0,64,4,53,59,37,70,49,89,146,42,99,9,89,6,22,45,211

B-factor: mean 16.5, std 7.03, range [6.16, 47.59]